Protein AF-A0A382CE48-F1 (afdb_monomer_lite)

InterPro domains:
  IPR025487 Treble clef zinc finger domain [PF14311] (9-64)
  IPR025487 Treble clef zinc finger domain [PF14311] (79-133)
  IPR025487 Treble clef zinc finger domain [PF14311] (290-345)

Structure (mmCIF, N/CA/C/O backbone):
data_AF-A0A382CE48-F1
#
_entry.id   AF-A0A382CE48-F1
#
loop_
_atom_site.group_PDB
_atom_site.id
_atom_site.type_symbol
_atom_site.label_atom_id
_atom_site.label_alt_id
_atom_site.label_comp_id
_atom_site.label_asym_id
_atom_site.label_entity_id
_atom_site.label_seq_id
_atom_site.pdbx_PDB_ins_code
_atom_site.Cartn_x
_atom_site.Cartn_y
_atom_site.Cartn_z
_atom_site.occupancy
_atom_site.B_iso_or_equiv
_atom_site.auth_seq_id
_atom_site.auth_comp_id
_atom_site.auth_asym_id
_atom_site.auth_atom_id
_atom_site.pdbx_PDB_model_num
ATOM 1 N N . MET A 1 1 ? 47.847 3.355 -33.580 1.00 81.69 1 MET A N 1
ATOM 2 C CA . MET A 1 1 ? 47.576 2.080 -32.879 1.00 81.69 1 MET A CA 1
ATOM 3 C C . MET A 1 1 ? 46.254 1.534 -33.415 1.00 81.69 1 MET A C 1
ATOM 5 O O . MET A 1 1 ? 45.327 2.317 -33.620 1.00 81.69 1 MET A O 1
ATOM 9 N N . ASN A 1 2 ? 46.194 0.242 -33.729 1.00 92.88 2 ASN A N 1
ATOM 10 C CA . ASN A 1 2 ? 45.020 -0.381 -34.357 1.00 92.88 2 ASN A CA 1
ATOM 11 C C . ASN A 1 2 ? 44.098 -0.985 -33.295 1.00 92.88 2 ASN A C 1
ATOM 13 O O . ASN A 1 2 ? 44.510 -1.145 -32.149 1.00 92.88 2 ASN A O 1
ATOM 17 N N . LEU A 1 3 ? 42.851 -1.310 -33.644 1.00 93.44 3 LEU A N 1
ATOM 18 C CA . LEU A 1 3 ? 41.910 -1.926 -32.700 1.00 93.44 3 LEU A CA 1
ATOM 19 C C . LEU A 1 3 ? 42.432 -3.265 -32.151 1.00 93.44 3 LEU A C 1
ATOM 21 O O . LEU A 1 3 ? 42.121 -3.622 -31.014 1.00 93.44 3 LEU A O 1
ATOM 25 N N . SER A 1 4 ? 43.271 -3.973 -32.909 1.00 93.75 4 SER A N 1
ATOM 26 C CA . SER A 1 4 ? 43.917 -5.218 -32.483 1.00 93.75 4 SER A CA 1
ATOM 27 C C . SER A 1 4 ? 44.752 -5.108 -31.200 1.00 93.75 4 SER A C 1
ATOM 29 O O . SER A 1 4 ? 44.948 -6.114 -30.521 1.00 93.75 4 SER A O 1
ATOM 31 N N . SER A 1 5 ? 45.152 -3.901 -30.778 1.00 93.75 5 SER A N 1
ATOM 32 C CA . SER A 1 5 ? 45.804 -3.680 -29.479 1.00 93.75 5 SER A CA 1
ATOM 33 C C . SER A 1 5 ? 44.849 -3.738 -28.275 1.00 93.75 5 SER A C 1
ATOM 35 O O . SER A 1 5 ? 45.284 -3.535 -27.143 1.00 93.75 5 SER A O 1
ATOM 37 N N . TYR A 1 6 ? 43.552 -3.995 -28.487 1.00 94.44 6 TYR A N 1
ATOM 38 C CA . TYR A 1 6 ? 42.530 -4.125 -27.445 1.00 94.44 6 TYR A CA 1
ATOM 39 C C . TYR A 1 6 ? 41.945 -5.552 -27.446 1.00 94.44 6 TYR A C 1
ATOM 41 O O . TYR A 1 6 ? 40.839 -5.758 -27.954 1.00 94.44 6 TYR A O 1
ATOM 49 N N . PRO A 1 7 ? 42.623 -6.556 -26.843 1.00 94.19 7 PRO A N 1
ATOM 50 C CA . PRO A 1 7 ? 42.229 -7.967 -26.956 1.00 94.19 7 PRO A CA 1
ATOM 51 C C . PRO A 1 7 ? 40.792 -8.269 -26.516 1.00 94.19 7 PRO A C 1
ATOM 53 O O . PRO A 1 7 ? 40.135 -9.142 -27.075 1.00 94.19 7 PRO A O 1
ATOM 56 N N . HIS A 1 8 ? 40.277 -7.540 -25.523 1.00 92.75 8 HIS A N 1
ATOM 57 C CA . HIS A 1 8 ? 38.900 -7.702 -25.058 1.00 92.75 8 HIS A CA 1
ATOM 58 C C . HIS A 1 8 ? 37.863 -7.218 -26.086 1.00 92.75 8 HIS A C 1
ATOM 60 O O . HIS A 1 8 ? 36.811 -7.833 -26.198 1.00 92.75 8 HIS A O 1
ATOM 66 N N . LEU A 1 9 ? 38.162 -6.172 -26.867 1.00 94.81 9 LEU A N 1
ATOM 67 C CA . LEU A 1 9 ? 37.272 -5.682 -27.927 1.00 94.81 9 LEU A CA 1
ATOM 68 C C . LEU A 1 9 ? 37.360 -6.538 -29.188 1.00 94.81 9 LEU A C 1
ATOM 70 O O . LEU A 1 9 ? 36.343 -6.750 -29.837 1.00 94.81 9 LEU A O 1
ATOM 74 N N . VAL A 1 10 ? 38.541 -7.079 -29.501 1.00 95.94 10 VAL A N 1
ATOM 75 C CA . VAL A 1 10 ? 38.713 -8.053 -30.592 1.00 95.94 10 VAL A CA 1
ATOM 76 C C . VAL A 1 10 ? 37.830 -9.283 -30.365 1.00 95.94 10 VAL A C 1
ATOM 78 O O . VAL A 1 10 ? 37.168 -9.733 -31.293 1.00 95.94 10 VAL A O 1
ATOM 81 N N . LYS A 1 11 ? 37.743 -9.779 -29.122 1.00 96.12 11 LYS A N 1
ATOM 82 C CA . LYS A 1 11 ? 36.838 -10.883 -28.747 1.00 96.12 11 LYS A CA 1
ATOM 83 C C . LYS A 1 11 ? 35.355 -10.561 -28.942 1.00 96.12 11 LYS A C 1
ATOM 85 O O . LYS A 1 11 ? 34.550 -11.477 -29.045 1.00 96.12 11 LYS A O 1
ATOM 90 N N . GLU A 1 12 ? 35.000 -9.281 -28.968 1.00 97.06 12 GLU A N 1
ATOM 91 C CA . GLU A 1 12 ? 33.635 -8.819 -29.207 1.00 97.06 12 GLU A CA 1
ATOM 92 C C . GLU A 1 12 ? 33.394 -8.387 -30.661 1.00 97.06 12 GLU A C 1
ATOM 94 O O . GLU A 1 12 ? 32.314 -7.883 -30.970 1.00 97.06 12 GLU A O 1
ATOM 99 N N . TRP A 1 13 ? 34.365 -8.547 -31.567 1.00 97.31 13 TRP A N 1
ATOM 100 C CA . TRP A 1 13 ? 34.158 -8.287 -32.991 1.00 97.31 13 TRP A CA 1
ATOM 101 C C . TRP A 1 13 ? 33.123 -9.264 -33.548 1.00 97.31 13 TRP A C 1
ATOM 103 O O . TRP A 1 13 ? 33.208 -10.471 -33.317 1.00 97.31 13 TRP A O 1
ATOM 113 N N . HIS A 1 14 ? 32.120 -8.765 -34.274 1.00 98.12 14 HIS A N 1
ATOM 114 C CA . HIS A 1 14 ? 31.091 -9.653 -34.806 1.00 98.12 14 HIS A CA 1
ATOM 115 C C . HIS A 1 14 ? 31.680 -10.574 -35.890 1.00 98.12 14 HIS A C 1
ATOM 117 O O . HIS A 1 14 ? 32.275 -10.062 -36.840 1.00 98.12 14 HIS A O 1
ATOM 123 N N . PRO A 1 15 ? 31.465 -11.903 -35.823 1.00 96.38 15 PRO A N 1
ATOM 124 C CA . PRO A 1 15 ? 32.167 -12.862 -36.683 1.00 96.38 15 PRO A CA 1
ATOM 125 C C . PRO A 1 15 ? 31.813 -12.752 -38.172 1.00 96.38 15 PRO A C 1
ATOM 127 O O . PRO A 1 15 ? 32.612 -13.129 -39.015 1.00 96.38 15 PRO A O 1
ATOM 130 N N . THR A 1 16 ? 30.614 -12.258 -38.502 1.00 95.81 16 THR A N 1
ATOM 131 C CA . THR A 1 16 ? 30.079 -12.297 -39.880 1.00 95.81 16 THR A CA 1
ATOM 132 C C . THR A 1 16 ? 29.500 -10.983 -40.410 1.00 95.81 16 THR A C 1
ATOM 134 O O . THR A 1 16 ? 29.100 -10.923 -41.566 1.00 95.81 16 THR A O 1
ATOM 137 N N . LYS A 1 17 ? 29.402 -9.919 -39.597 1.00 97.50 17 LYS A N 1
ATOM 138 C CA . LYS A 1 17 ? 28.656 -8.696 -39.975 1.00 97.50 17 LYS A CA 1
ATOM 139 C C . LYS A 1 17 ? 29.530 -7.526 -40.423 1.00 97.50 17 LYS A C 1
ATOM 141 O O . LYS A 1 17 ? 28.996 -6.490 -40.804 1.00 97.50 17 LYS A O 1
ATOM 146 N N . ASN A 1 18 ? 30.850 -7.687 -40.377 1.00 97.38 18 ASN A N 1
ATOM 147 C CA . ASN A 1 18 ? 31.802 -6.648 -40.773 1.00 97.38 18 ASN A CA 1
ATOM 148 C C . ASN A 1 18 ? 32.419 -6.900 -42.162 1.00 97.38 18 ASN A C 1
ATOM 150 O O . ASN A 1 18 ? 33.337 -6.183 -42.548 1.00 97.38 18 ASN A O 1
ATOM 154 N N . GLY A 1 19 ? 31.908 -7.883 -42.918 1.00 94.69 19 GLY A N 1
ATOM 155 C CA . GLY A 1 19 ? 32.477 -8.278 -44.210 1.00 94.69 19 GLY A CA 1
ATOM 156 C C . GLY A 1 19 ? 33.937 -8.704 -44.058 1.00 94.69 19 GLY A C 1
ATOM 157 O O . GLY A 1 19 ? 34.269 -9.407 -43.104 1.00 94.69 19 GLY A O 1
ATOM 158 N N . ASP A 1 20 ? 34.794 -8.215 -44.952 1.00 95.50 20 ASP A N 1
ATOM 159 C CA . ASP A 1 20 ? 36.236 -8.499 -44.954 1.00 95.50 20 ASP A CA 1
ATOM 160 C C . ASP A 1 20 ? 37.037 -7.636 -43.960 1.00 95.50 20 ASP A C 1
ATOM 162 O O . ASP A 1 20 ? 38.246 -7.809 -43.821 1.00 95.50 20 ASP A O 1
ATOM 166 N N . LEU A 1 21 ? 36.388 -6.696 -43.260 1.00 96.38 21 LEU A N 1
ATOM 167 C CA . LEU A 1 21 ? 37.063 -5.798 -42.327 1.00 96.38 21 LEU A CA 1
ATOM 168 C C . LEU A 1 21 ? 37.514 -6.554 -41.071 1.00 96.38 21 LEU A C 1
ATOM 170 O O . LEU A 1 21 ? 36.703 -7.164 -40.363 1.00 96.38 21 LEU A O 1
ATOM 174 N N . THR A 1 22 ? 38.797 -6.434 -40.735 1.00 95.06 22 THR A N 1
ATOM 175 C CA . THR A 1 22 ? 39.391 -7.019 -39.531 1.00 95.06 22 THR A CA 1
ATOM 176 C C . THR A 1 22 ? 39.793 -5.940 -38.515 1.00 95.06 22 THR A C 1
ATOM 178 O O . THR A 1 22 ? 40.017 -4.779 -38.867 1.00 95.06 22 THR A O 1
ATOM 181 N N . PRO A 1 23 ? 39.974 -6.295 -37.227 1.00 95.56 23 PRO A N 1
ATOM 182 C CA . PRO A 1 23 ? 40.504 -5.367 -36.224 1.00 95.56 23 PRO A CA 1
ATOM 183 C C . PRO A 1 23 ? 41.909 -4.808 -36.520 1.00 95.56 23 PRO A C 1
ATOM 185 O O . PRO A 1 23 ? 42.329 -3.859 -35.854 1.00 95.56 23 PRO A O 1
ATOM 188 N N . ASN A 1 24 ? 42.652 -5.385 -37.474 1.00 95.81 24 ASN A N 1
ATOM 189 C CA . ASN A 1 24 ? 43.950 -4.861 -37.907 1.00 95.81 24 ASN A CA 1
ATOM 190 C C . ASN A 1 24 ? 43.823 -3.705 -38.905 1.00 95.81 24 ASN A C 1
ATOM 192 O O . ASN A 1 24 ? 44.744 -2.895 -38.982 1.00 95.81 24 ASN A O 1
ATOM 196 N N . ASP A 1 25 ? 42.688 -3.594 -39.598 1.00 95.25 25 ASP A N 1
ATOM 197 C CA . ASP A 1 25 ? 42.473 -2.631 -40.686 1.00 95.25 25 ASP A CA 1
ATOM 198 C C . ASP A 1 25 ? 41.978 -1.265 -40.188 1.00 95.25 25 ASP A C 1
ATOM 200 O O . ASP A 1 25 ? 41.894 -0.300 -40.946 1.00 95.25 25 ASP A O 1
ATOM 204 N N . VAL A 1 26 ? 41.642 -1.162 -38.897 1.00 95.69 26 VAL A N 1
ATOM 205 C CA . VAL A 1 26 ? 41.012 0.020 -38.296 1.00 95.69 26 VAL A CA 1
ATOM 206 C C . VAL A 1 26 ? 41.792 0.546 -37.095 1.00 95.69 26 VAL A C 1
ATOM 208 O O . VAL A 1 26 ? 42.298 -0.203 -36.256 1.00 95.69 26 VAL A O 1
ATOM 211 N N . THR A 1 27 ? 41.855 1.871 -36.974 1.00 95.50 27 THR A N 1
ATOM 212 C CA . THR A 1 27 ? 42.496 2.544 -35.836 1.00 95.50 27 THR A CA 1
ATOM 213 C C . THR A 1 27 ? 41.549 2.634 -34.637 1.00 95.50 27 THR A C 1
ATOM 215 O O . THR A 1 27 ? 40.334 2.721 -34.796 1.00 95.50 27 THR A O 1
ATOM 218 N N . TYR A 1 28 ? 42.078 2.660 -33.408 1.00 91.50 28 TYR A N 1
ATOM 219 C CA . TYR A 1 28 ? 41.231 2.702 -32.199 1.00 91.50 28 TYR A CA 1
ATOM 220 C C . TYR A 1 28 ? 40.385 3.984 -32.071 1.00 91.50 28 TYR A C 1
ATOM 222 O O . TYR A 1 28 ? 39.402 3.989 -31.334 1.00 91.50 28 TYR A O 1
ATOM 230 N N . GLY A 1 29 ? 40.780 5.079 -3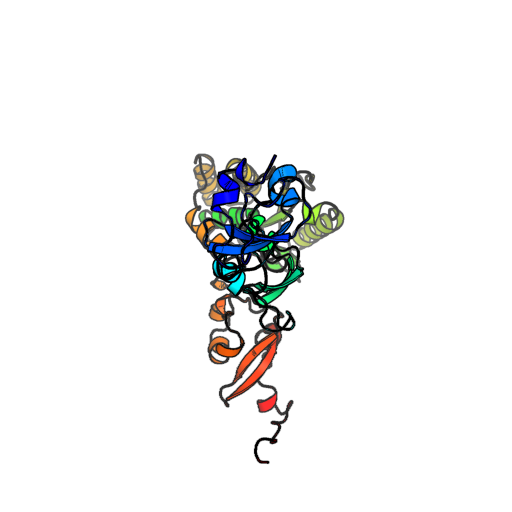2.729 1.00 94.06 29 GLY A N 1
ATOM 231 C CA . GLY A 1 29 ? 40.153 6.399 -32.605 1.00 94.06 29 GLY A CA 1
ATOM 232 C C . GLY A 1 29 ? 39.077 6.702 -33.650 1.00 94.06 29 GLY A C 1
ATOM 233 O O . GLY A 1 29 ? 38.449 7.758 -33.576 1.00 94.06 29 GLY A O 1
ATOM 234 N N . THR A 1 30 ? 38.848 5.805 -34.612 1.00 95.38 30 THR A N 1
ATOM 235 C CA . THR A 1 30 ? 37.899 6.043 -35.708 1.00 95.38 30 THR A CA 1
ATOM 236 C C . THR A 1 30 ? 36.442 6.095 -35.234 1.00 95.38 30 THR A C 1
ATOM 238 O O . THR A 1 30 ? 36.024 5.372 -34.323 1.00 95.38 30 THR A O 1
ATOM 241 N N . SER A 1 31 ? 35.640 6.938 -35.886 1.00 96.38 31 SER A N 1
ATOM 242 C CA . SER A 1 31 ? 34.184 6.998 -35.719 1.00 96.38 31 SER A CA 1
ATOM 243 C C . SER A 1 31 ? 33.437 5.951 -36.554 1.00 96.38 31 SER A C 1
ATOM 245 O O . SER A 1 31 ? 32.211 5.885 -36.466 1.00 96.38 31 SER A O 1
ATOM 247 N N . GLN A 1 32 ? 34.145 5.116 -37.326 1.00 96.81 32 GLN A N 1
ATOM 248 C CA . GLN A 1 32 ? 33.544 4.054 -38.132 1.00 96.81 32 GLN A CA 1
ATOM 249 C C . GLN A 1 32 ? 32.696 3.117 -37.265 1.00 96.81 32 GLN A C 1
ATOM 251 O O . GLN A 1 32 ? 33.162 2.591 -36.249 1.00 96.81 32 GLN A O 1
ATOM 256 N N . VAL A 1 33 ? 31.439 2.939 -37.675 1.00 97.50 33 VAL A N 1
ATOM 257 C CA . VAL A 1 33 ? 30.471 2.043 -37.040 1.00 97.50 33 VAL A CA 1
ATOM 258 C C . VAL A 1 33 ? 30.690 0.632 -37.560 1.00 97.50 33 VAL A C 1
ATOM 260 O O . VAL A 1 33 ? 30.687 0.401 -38.765 1.00 97.50 33 VAL A O 1
ATOM 263 N N . VAL A 1 34 ? 30.872 -0.301 -36.632 1.00 97.81 34 VAL A N 1
ATOM 264 C CA . VAL A 1 34 ? 31.044 -1.730 -36.909 1.00 97.81 34 VAL A CA 1
ATOM 265 C C . VAL A 1 34 ? 30.121 -2.530 -35.999 1.00 97.81 34 VAL A C 1
ATOM 267 O O . VAL A 1 34 ? 29.630 -2.022 -34.983 1.00 97.81 34 VAL A O 1
ATOM 270 N N . TRP A 1 35 ? 29.879 -3.782 -36.365 1.00 98.31 35 TRP A N 1
ATOM 271 C CA . TRP A 1 35 ? 29.095 -4.717 -35.579 1.00 98.31 35 TRP A CA 1
ATOM 272 C C . TRP A 1 35 ? 29.945 -5.403 -34.516 1.00 98.31 35 TRP A C 1
ATOM 274 O O . TRP A 1 35 ? 31.053 -5.882 -34.771 1.00 98.31 35 TRP A O 1
ATOM 284 N N . TRP A 1 36 ? 29.358 -5.516 -33.332 1.00 98.06 36 TRP A N 1
ATOM 285 C CA . TRP A 1 36 ? 29.905 -6.169 -32.155 1.00 98.06 36 TRP A CA 1
ATOM 286 C C . TRP A 1 36 ? 28.978 -7.300 -31.709 1.00 98.06 36 TRP A C 1
ATOM 288 O O . TRP A 1 36 ? 27.759 -7.231 -31.897 1.00 98.06 36 TRP A O 1
ATOM 298 N N . LEU A 1 37 ? 29.556 -8.321 -31.086 1.00 97.69 37 LEU A N 1
ATOM 299 C CA . LEU A 1 37 ? 28.860 -9.414 -30.423 1.00 97.69 37 LEU A CA 1
ATOM 300 C C . LEU A 1 37 ? 29.364 -9.491 -28.982 1.00 97.69 37 LEU A C 1
ATOM 302 O O . LEU A 1 37 ? 30.517 -9.841 -28.743 1.00 97.69 37 LEU A O 1
ATOM 306 N N . CYS A 1 38 ? 28.525 -9.128 -28.010 1.00 95.88 38 CYS A N 1
ATOM 307 C CA . CYS A 1 38 ? 28.950 -9.215 -26.612 1.00 95.88 38 CYS A CA 1
ATOM 308 C C . CYS A 1 38 ? 28.991 -10.682 -26.136 1.00 95.88 38 CYS A C 1
ATOM 310 O O . CYS A 1 38 ? 28.334 -11.539 -26.731 1.00 95.88 38 CYS A O 1
ATOM 312 N N . PRO A 1 39 ? 29.645 -10.979 -24.996 1.00 95.19 39 PRO A N 1
ATOM 313 C CA . PRO A 1 39 ? 29.689 -12.334 -24.435 1.00 95.19 39 PRO A CA 1
ATOM 314 C C . PRO A 1 39 ? 28.322 -12.949 -24.087 1.00 95.19 39 PRO A C 1
ATOM 316 O O . PRO A 1 39 ? 28.222 -14.161 -23.942 1.00 95.19 39 PRO A O 1
ATOM 319 N N . LYS A 1 40 ? 27.264 -12.133 -23.951 1.00 94.00 40 LYS A N 1
ATOM 320 C CA . LYS A 1 40 ? 25.878 -12.601 -23.755 1.00 94.00 40 LYS A CA 1
ATOM 321 C C . LYS A 1 40 ? 25.134 -12.889 -25.067 1.00 94.00 40 LYS A C 1
ATOM 323 O O . LYS A 1 40 ? 23.949 -13.192 -25.038 1.00 94.00 40 LYS A O 1
ATOM 328 N N . GLY A 1 41 ? 25.803 -12.768 -26.214 1.00 95.62 41 GLY A N 1
ATOM 329 C CA . GLY A 1 41 ? 25.227 -13.058 -27.527 1.00 95.62 41 GLY A CA 1
ATOM 330 C C . GLY A 1 41 ? 24.446 -11.904 -28.164 1.00 95.62 41 GLY A C 1
ATOM 331 O O . GLY A 1 41 ? 23.806 -12.099 -29.195 1.00 95.62 41 GLY A O 1
ATOM 332 N N . HIS A 1 42 ? 24.488 -10.687 -27.610 1.00 96.62 42 HIS A N 1
ATOM 333 C CA . HIS A 1 42 ? 23.810 -9.544 -28.227 1.00 96.62 42 HIS A CA 1
ATOM 334 C C . HIS A 1 42 ? 24.614 -8.972 -29.394 1.00 96.62 42 HIS A C 1
ATOM 336 O O . HIS A 1 42 ? 25.751 -8.534 -29.212 1.00 96.62 42 HIS A O 1
ATOM 342 N N . SER A 1 43 ? 23.979 -8.894 -30.563 1.00 97.06 43 SER A N 1
ATOM 343 C CA . SER A 1 43 ? 24.521 -8.250 -31.764 1.00 97.06 43 SER A CA 1
ATOM 344 C C . SER A 1 43 ? 24.130 -6.766 -31.800 1.00 97.06 43 SER A C 1
ATOM 346 O O . SER A 1 43 ? 22.942 -6.435 -31.735 1.00 97.06 43 SER A O 1
ATOM 348 N N . PHE A 1 44 ? 25.107 -5.859 -31.879 1.00 97.31 44 PHE A N 1
ATOM 349 C CA . PHE A 1 44 ? 24.865 -4.410 -31.928 1.00 97.31 44 PHE A CA 1
ATOM 350 C C . PHE A 1 44 ? 25.931 -3.663 -32.718 1.00 97.31 44 PHE A C 1
ATOM 352 O O . PHE A 1 44 ? 27.100 -4.028 -32.700 1.00 97.31 44 PHE A O 1
ATOM 359 N N . ASP A 1 45 ? 25.533 -2.567 -33.346 1.00 96.69 45 ASP A N 1
ATOM 360 C CA . ASP A 1 45 ? 26.416 -1.636 -34.030 1.00 96.69 45 ASP A CA 1
ATOM 361 C C . ASP A 1 45 ? 26.763 -0.434 -33.131 1.00 96.69 45 ASP A C 1
ATOM 363 O O . ASP A 1 45 ? 25.933 0.078 -32.374 1.00 96.69 45 ASP A O 1
ATOM 367 N N . THR A 1 46 ? 28.025 -0.003 -33.165 1.00 96.56 46 THR A N 1
ATOM 368 C CA . THR A 1 46 ? 28.472 1.286 -32.610 1.00 96.56 46 THR A CA 1
ATOM 369 C C . THR A 1 46 ? 29.853 1.638 -33.158 1.00 96.56 46 THR A C 1
ATOM 371 O O . THR A 1 46 ? 30.587 0.763 -33.624 1.00 96.56 46 THR A O 1
ATOM 374 N N . SER A 1 47 ? 30.231 2.915 -33.078 1.00 97.12 47 SER A N 1
ATOM 375 C CA . SER A 1 47 ? 31.555 3.374 -33.493 1.00 97.12 47 SER A CA 1
ATOM 376 C C . SER A 1 47 ? 32.681 2.805 -32.626 1.00 97.12 47 SER A C 1
ATOM 378 O O . SER A 1 47 ? 32.519 2.624 -31.413 1.00 97.12 47 SER A O 1
ATOM 380 N N . ILE A 1 48 ? 33.839 2.552 -33.240 1.00 96.94 48 ILE A N 1
ATOM 381 C CA . ILE A 1 48 ? 35.021 1.994 -32.562 1.00 96.94 48 ILE A CA 1
ATOM 382 C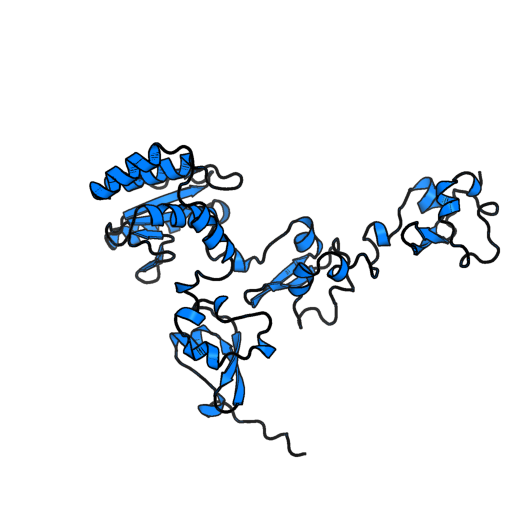 C . ILE A 1 48 ? 35.499 2.906 -31.427 1.00 96.94 48 ILE A C 1
ATOM 384 O O . ILE A 1 48 ? 35.667 2.436 -30.301 1.00 96.94 48 ILE A O 1
ATOM 388 N N . ASN A 1 49 ? 35.604 4.216 -31.666 1.00 96.00 49 ASN A N 1
ATOM 389 C CA . ASN A 1 49 ? 36.002 5.188 -30.642 1.00 96.00 49 ASN A CA 1
ATOM 390 C C . ASN A 1 49 ? 35.086 5.213 -29.400 1.00 96.00 49 ASN A C 1
ATOM 392 O O . ASN A 1 49 ? 35.539 5.509 -28.291 1.00 96.00 49 ASN A O 1
ATOM 396 N N . LYS A 1 50 ? 33.800 4.855 -29.541 1.00 95.69 50 LYS A N 1
ATOM 397 C CA . LYS A 1 50 ? 32.877 4.722 -28.405 1.00 95.69 50 LYS A CA 1
ATOM 398 C C . LYS A 1 50 ? 33.212 3.505 -27.547 1.00 95.69 50 LYS A C 1
ATOM 400 O O . LYS A 1 50 ? 32.945 3.526 -26.345 1.00 95.69 50 LYS A O 1
ATOM 405 N N . ARG A 1 51 ? 33.764 2.440 -28.130 1.00 94.69 51 ARG A N 1
ATOM 406 C CA . ARG A 1 51 ? 34.167 1.224 -27.408 1.00 94.69 51 ARG A CA 1
ATOM 407 C C . ARG A 1 51 ? 35.547 1.367 -26.769 1.00 94.69 51 ARG A C 1
ATOM 409 O O . ARG A 1 51 ? 35.730 0.912 -25.648 1.00 94.69 51 ARG A O 1
ATOM 416 N N . THR A 1 52 ? 36.486 2.028 -27.441 1.00 94.38 52 THR A N 1
ATOM 417 C CA . THR A 1 52 ? 37.878 2.196 -26.986 1.00 94.38 52 THR A CA 1
ATOM 418 C C . THR A 1 52 ? 38.032 3.383 -26.029 1.00 94.38 52 THR A C 1
ATOM 420 O O . THR A 1 52 ? 38.385 3.196 -24.865 1.00 94.38 52 THR A O 1
ATOM 423 N N . SER A 1 53 ? 37.720 4.600 -26.485 1.00 91.94 53 SER A N 1
ATOM 424 C CA . SER A 1 53 ? 37.946 5.844 -25.735 1.00 91.94 53 SER A CA 1
ATOM 425 C C . SER A 1 53 ? 36.843 6.112 -24.714 1.00 91.94 53 SER A C 1
ATOM 427 O O . SER A 1 53 ? 37.129 6.412 -23.559 1.00 91.94 53 SER A O 1
ATOM 429 N N . MET A 1 54 ? 35.574 5.964 -25.112 1.00 89.88 54 MET A N 1
ATOM 430 C CA . MET A 1 54 ? 34.430 6.196 -24.212 1.00 89.88 54 MET A CA 1
ATOM 431 C C . MET A 1 54 ? 34.028 4.957 -23.399 1.00 89.88 54 MET A C 1
ATOM 433 O O . MET A 1 54 ? 33.146 5.053 -22.546 1.00 89.88 54 MET A O 1
ATOM 437 N N . LYS A 1 55 ? 34.642 3.796 -23.675 1.00 92.19 55 LYS A N 1
ATOM 438 C CA . LYS A 1 55 ? 34.437 2.526 -22.954 1.00 92.19 55 LYS A CA 1
ATOM 439 C C . LYS A 1 55 ? 32.959 2.154 -22.780 1.00 92.19 55 LYS A C 1
ATOM 441 O O . LYS A 1 55 ? 32.524 1.699 -21.723 1.00 92.19 55 LYS A O 1
ATOM 446 N N . THR A 1 56 ? 32.157 2.386 -23.820 1.00 92.19 56 THR A N 1
ATOM 447 C CA . THR A 1 56 ? 30.733 2.038 -23.802 1.00 92.19 56 THR A CA 1
ATOM 448 C C . THR A 1 56 ? 30.542 0.523 -23.827 1.00 92.19 56 THR A C 1
ATOM 450 O O . THR A 1 56 ? 31.213 -0.203 -24.561 1.00 92.19 56 THR A O 1
ATOM 453 N N . ASN A 1 57 ? 29.595 0.055 -23.016 1.00 92.62 57 ASN A N 1
ATOM 454 C CA . ASN A 1 57 ? 29.204 -1.349 -22.941 1.00 92.62 57 ASN A CA 1
ATOM 455 C C . ASN A 1 57 ? 28.078 -1.666 -23.931 1.00 92.62 57 ASN A C 1
ATOM 457 O O . ASN A 1 57 ? 27.429 -0.766 -24.469 1.00 92.62 57 ASN A O 1
ATOM 461 N N . CYS A 1 58 ? 27.796 -2.959 -24.106 1.00 95.31 58 CYS A N 1
ATOM 462 C CA . CYS A 1 58 ? 26.652 -3.432 -24.879 1.00 95.31 58 CYS A CA 1
ATOM 463 C C . CYS A 1 58 ? 25.349 -2.696 -24.470 1.00 95.31 58 CYS A C 1
ATOM 465 O O . CYS A 1 58 ? 25.009 -2.646 -23.277 1.00 95.31 58 CYS A O 1
ATOM 467 N N . PRO A 1 59 ? 24.599 -2.116 -25.429 1.00 94.56 59 PRO A N 1
ATOM 468 C CA . PRO A 1 59 ? 23.398 -1.336 -25.137 1.00 94.56 59 PRO A CA 1
ATOM 469 C C . PRO A 1 59 ? 22.257 -2.193 -24.571 1.00 94.56 59 PRO A C 1
ATOM 471 O O . PRO A 1 59 ? 21.450 -1.679 -23.799 1.00 94.56 59 PRO A O 1
ATOM 474 N N . TYR A 1 60 ? 22.214 -3.490 -24.890 1.00 95.62 60 TYR A N 1
ATOM 475 C CA . TYR A 1 60 ? 21.259 -4.434 -24.306 1.00 95.62 60 TYR A CA 1
ATOM 476 C C . TYR A 1 60 ? 21.641 -4.767 -22.857 1.00 95.62 60 TYR A C 1
ATOM 478 O O . TYR A 1 60 ? 20.861 -4.510 -21.943 1.00 95.62 60 TYR A O 1
ATOM 486 N N . CYS A 1 61 ? 22.882 -5.194 -22.591 1.00 92.44 61 CYS A N 1
ATOM 487 C CA . CYS A 1 61 ? 23.348 -5.463 -21.221 1.00 92.44 61 CYS A CA 1
ATOM 488 C C . CYS A 1 61 ? 23.199 -4.259 -20.278 1.00 92.44 61 CYS A C 1
ATOM 490 O O . CYS A 1 61 ? 22.900 -4.419 -19.096 1.00 92.44 61 CYS A O 1
ATOM 492 N N . SER A 1 62 ? 23.411 -3.044 -20.789 1.00 91.19 62 SER A N 1
ATOM 493 C CA . SER A 1 62 ? 23.269 -1.812 -20.003 1.00 91.19 62 SER A CA 1
ATOM 494 C C . SER A 1 62 ? 21.818 -1.335 -19.844 1.00 91.19 62 SER A C 1
ATOM 496 O O . SER A 1 62 ? 21.574 -0.412 -19.067 1.00 91.19 62 SER A O 1
ATOM 498 N N . GLY A 1 63 ? 20.854 -1.967 -20.523 1.00 90.62 63 GLY A N 1
ATOM 499 C CA . GLY A 1 63 ? 19.429 -1.629 -20.460 1.00 90.62 63 GLY A CA 1
ATOM 500 C C . GLY A 1 63 ? 19.031 -0.390 -21.269 1.00 90.62 63 GLY A C 1
ATOM 501 O O . GLY A 1 63 ? 17.949 0.148 -21.043 1.00 90.62 63 GLY A O 1
ATOM 502 N N . ARG A 1 64 ? 19.891 0.068 -22.192 1.00 90.88 64 ARG A N 1
ATOM 503 C CA . ARG A 1 64 ? 19.628 1.205 -23.096 1.00 90.88 64 ARG A CA 1
ATOM 504 C C . ARG A 1 64 ? 18.822 0.804 -24.333 1.00 90.88 64 ARG A C 1
ATOM 506 O O . ARG A 1 64 ? 18.070 1.621 -24.848 1.00 90.88 64 ARG A O 1
ATOM 513 N N . LYS A 1 65 ? 18.991 -0.431 -24.816 1.00 93.81 65 LYS A N 1
ATOM 514 C CA . LYS A 1 65 ? 18.164 -1.052 -25.865 1.00 93.81 65 LYS A CA 1
ATOM 515 C C . LYS A 1 65 ? 17.405 -2.241 -25.278 1.00 93.81 65 LYS A C 1
ATOM 517 O O . LYS A 1 65 ? 17.943 -2.954 -24.429 1.00 93.81 65 LYS A O 1
ATOM 522 N N . VAL A 1 66 ? 16.170 -2.443 -25.730 1.00 96.19 66 VAL A N 1
ATOM 523 C CA . VAL A 1 66 ? 15.341 -3.594 -25.352 1.00 96.19 66 VAL A CA 1
ATOM 524 C C . VAL A 1 66 ? 15.698 -4.818 -26.194 1.00 96.19 66 VAL A C 1
ATOM 526 O O . VAL A 1 66 ? 15.982 -4.701 -27.381 1.00 96.19 66 VAL A O 1
ATOM 529 N N . GLY A 1 67 ? 15.720 -5.979 -25.558 1.00 94.25 67 GLY A N 1
ATOM 530 C CA . GLY A 1 67 ? 16.020 -7.291 -26.108 1.00 94.25 67 GLY A CA 1
ATOM 531 C C . GLY A 1 67 ? 15.218 -8.368 -25.375 1.00 94.25 67 GLY A C 1
ATOM 532 O O . GLY A 1 67 ? 14.513 -8.097 -24.400 1.00 94.25 67 GLY A O 1
ATOM 533 N N . GLN A 1 68 ? 15.304 -9.608 -25.855 1.00 92.94 68 GLN A N 1
ATOM 534 C CA . GLN A 1 68 ? 14.471 -10.713 -25.359 1.00 92.94 68 GLN A CA 1
ATOM 535 C C . GLN A 1 68 ? 14.775 -11.102 -23.903 1.00 92.94 68 GLN A C 1
ATOM 537 O O . GLN A 1 68 ? 13.884 -11.557 -23.194 1.00 92.94 68 GLN A O 1
ATOM 542 N N . ASP A 1 69 ? 16.003 -10.873 -23.441 1.00 93.94 69 ASP A N 1
ATOM 543 C CA . ASP A 1 69 ? 16.508 -11.264 -22.122 1.00 93.94 69 ASP A CA 1
ATOM 544 C C . ASP A 1 69 ? 16.566 -10.109 -21.106 1.00 93.94 69 ASP A C 1
ATOM 546 O O . ASP A 1 69 ? 16.918 -10.326 -19.949 1.00 93.94 69 ASP A O 1
ATOM 550 N N . ASN A 1 70 ? 16.254 -8.874 -21.517 1.00 94.50 70 ASN A N 1
ATOM 551 C CA . ASN A 1 70 ? 16.384 -7.687 -20.661 1.00 94.50 70 ASN A CA 1
ATOM 552 C C . ASN A 1 70 ? 15.125 -6.798 -20.599 1.00 94.50 70 ASN A C 1
ATOM 554 O O . ASN A 1 70 ? 15.150 -5.727 -19.975 1.00 94.50 70 ASN A O 1
ATOM 558 N N . ASN A 1 71 ? 14.047 -7.205 -21.274 1.00 97.12 71 ASN A N 1
ATOM 559 C CA . ASN A 1 71 ? 12.770 -6.505 -21.218 1.00 97.12 71 ASN A CA 1
ATOM 560 C C . ASN A 1 71 ? 12.083 -6.704 -19.857 1.00 97.12 71 ASN A C 1
ATOM 562 O O . ASN A 1 71 ? 12.466 -7.568 -19.062 1.00 97.12 71 ASN A O 1
ATOM 566 N N . LEU A 1 72 ? 11.076 -5.876 -19.570 1.00 97.25 72 LEU A N 1
ATOM 567 C CA . LEU A 1 72 ? 10.369 -5.892 -18.292 1.00 97.25 72 LEU A CA 1
ATOM 568 C C . LEU A 1 72 ? 9.725 -7.255 -18.010 1.00 97.25 72 LEU A C 1
ATOM 570 O O . LEU A 1 72 ? 9.822 -7.721 -16.879 1.00 97.25 72 LEU A O 1
ATOM 574 N N . LEU A 1 73 ? 9.124 -7.906 -19.012 1.00 97.25 73 LEU A N 1
ATOM 575 C CA . LEU A 1 73 ? 8.503 -9.222 -18.826 1.00 97.25 73 LEU A CA 1
ATOM 576 C C . LEU A 1 73 ? 9.524 -10.294 -18.434 1.00 97.25 73 LEU A C 1
ATOM 578 O O . LEU A 1 73 ? 9.266 -11.073 -17.523 1.00 97.25 73 LEU A O 1
ATOM 582 N N . ALA A 1 74 ? 10.672 -10.321 -19.114 1.00 95.44 74 ALA A N 1
ATOM 583 C CA . ALA A 1 74 ? 11.713 -11.317 -18.880 1.00 95.44 74 ALA A CA 1
ATOM 584 C C . ALA A 1 74 ? 12.350 -11.180 -17.488 1.00 95.44 74 ALA A C 1
ATOM 586 O O . ALA A 1 74 ? 12.640 -12.183 -16.842 1.00 95.44 74 ALA A O 1
ATOM 587 N N . LEU A 1 75 ? 12.564 -9.945 -17.021 1.00 95.00 75 LEU A N 1
ATOM 588 C CA . LEU A 1 75 ? 13.268 -9.688 -15.760 1.00 95.00 75 LEU A CA 1
ATOM 589 C C . LEU A 1 75 ? 12.345 -9.526 -14.544 1.00 95.00 75 LEU A C 1
ATOM 591 O O . LEU A 1 75 ? 12.775 -9.785 -13.424 1.00 95.00 75 LEU A O 1
ATOM 595 N N . PHE A 1 76 ? 11.109 -9.062 -14.740 1.00 95.44 76 PHE A N 1
ATOM 596 C CA . PHE A 1 76 ? 10.161 -8.755 -13.665 1.00 95.44 76 PHE A CA 1
ATOM 597 C C . PHE A 1 76 ? 8.740 -9.219 -14.034 1.00 95.44 76 PHE A C 1
ATOM 599 O O . PHE A 1 76 ? 7.844 -8.383 -14.191 1.00 95.44 76 PHE A O 1
ATOM 606 N N . PRO A 1 77 ? 8.503 -10.539 -14.161 1.00 94.38 77 PRO A N 1
ATOM 607 C CA . PRO A 1 77 ? 7.219 -11.073 -14.610 1.00 94.38 77 PRO A CA 1
ATOM 608 C C . PRO A 1 77 ? 6.050 -10.646 -13.714 1.00 94.38 77 PRO A C 1
ATOM 610 O O . PRO A 1 77 ? 4.978 -10.343 -14.229 1.00 94.38 77 PRO A O 1
ATOM 613 N N . ASP A 1 78 ? 6.247 -10.543 -12.397 1.00 87.75 78 ASP A N 1
ATOM 614 C CA . ASP A 1 78 ? 5.178 -10.123 -11.483 1.00 87.75 78 ASP A CA 1
ATOM 615 C C . ASP A 1 78 ? 4.815 -8.643 -11.627 1.00 87.75 78 ASP A C 1
ATOM 617 O O . ASP A 1 78 ? 3.639 -8.299 -11.619 1.00 87.75 78 ASP A O 1
ATOM 621 N N . ILE A 1 79 ? 5.799 -7.771 -11.869 1.00 92.69 79 ILE A N 1
ATOM 622 C CA . ILE A 1 79 ? 5.536 -6.354 -12.166 1.00 92.69 79 ILE A CA 1
ATOM 623 C C . ILE A 1 79 ? 4.877 -6.221 -13.542 1.00 92.69 79 ILE A C 1
ATOM 625 O O . ILE A 1 79 ? 3.982 -5.402 -13.723 1.00 92.69 79 ILE A O 1
ATOM 629 N N . ALA A 1 80 ? 5.292 -7.031 -14.520 1.00 95.12 80 ALA A N 1
ATOM 630 C CA . ALA A 1 80 ? 4.699 -7.032 -15.852 1.00 95.12 80 ALA A CA 1
ATOM 631 C C . ALA A 1 80 ? 3.216 -7.451 -15.849 1.00 95.12 80 ALA A C 1
ATOM 633 O O . ALA A 1 80 ? 2.469 -6.971 -16.699 1.00 95.12 80 ALA A O 1
ATOM 634 N N . LYS A 1 81 ? 2.769 -8.281 -14.891 1.00 92.44 81 LYS A N 1
ATOM 635 C CA . LYS A 1 81 ? 1.339 -8.606 -14.699 1.00 92.44 81 LYS A CA 1
ATOM 636 C C . LYS A 1 81 ? 0.499 -7.387 -14.316 1.00 92.44 81 LYS A C 1
ATOM 638 O O . LYS A 1 81 ? -0.689 -7.366 -14.602 1.00 92.44 81 LYS A O 1
ATOM 643 N N . GLU A 1 82 ? 1.108 -6.371 -13.708 1.00 93.31 82 GLU A N 1
ATOM 644 C CA . GLU A 1 82 ? 0.436 -5.112 -13.370 1.00 93.31 82 GLU A CA 1
ATOM 645 C C . GLU A 1 82 ? 0.406 -4.118 -14.544 1.00 93.31 82 GLU A C 1
ATOM 647 O O . GLU A 1 82 ? 0.043 -2.955 -14.369 1.00 93.31 82 GLU A O 1
ATOM 652 N N . TRP A 1 83 ? 0.824 -4.513 -15.749 1.00 95.38 83 TRP A N 1
ATOM 653 C CA . TRP A 1 83 ? 0.714 -3.654 -16.924 1.00 95.38 83 TRP A CA 1
ATOM 654 C C . TRP A 1 83 ? -0.754 -3.419 -17.269 1.00 95.38 83 TRP A C 1
ATOM 656 O O . TRP A 1 83 ? -1.527 -4.367 -17.392 1.00 95.38 83 TRP A O 1
ATOM 666 N N . HIS A 1 84 ? -1.157 -2.162 -17.464 1.00 94.88 84 HIS A N 1
ATOM 667 C CA . HIS A 1 84 ? -2.553 -1.892 -17.784 1.00 94.88 84 HIS A CA 1
ATOM 668 C C . HIS A 1 84 ? -2.919 -2.495 -19.159 1.00 94.88 84 HIS A C 1
ATOM 670 O O . HIS A 1 84 ? -2.232 -2.192 -20.142 1.00 94.88 84 HIS A O 1
ATOM 676 N N . PRO A 1 85 ? -4.020 -3.271 -19.273 1.00 89.31 85 PRO A N 1
ATOM 677 C CA . PRO A 1 85 ? -4.335 -4.039 -20.483 1.00 89.31 85 PRO A CA 1
ATOM 678 C C . PRO A 1 85 ? -4.650 -3.167 -21.708 1.00 89.31 85 PRO A C 1
ATOM 680 O O . PRO A 1 85 ? -4.258 -3.504 -22.819 1.00 89.31 85 PRO A O 1
ATOM 683 N N . THR A 1 86 ? -5.327 -2.027 -21.522 1.00 86.88 86 THR A N 1
ATOM 684 C CA . THR A 1 86 ? -5.832 -1.206 -22.642 1.00 86.88 86 THR A CA 1
ATOM 685 C C . THR A 1 86 ? -5.238 0.206 -22.756 1.00 86.88 86 THR A C 1
ATOM 687 O O . THR A 1 86 ? -5.230 0.779 -23.844 1.00 86.88 86 THR A O 1
ATOM 690 N N . LYS A 1 87 ? -4.697 0.796 -21.680 1.00 91.00 87 LYS A N 1
ATOM 691 C CA . LYS A 1 87 ? -4.284 2.217 -21.662 1.00 91.00 87 LYS A CA 1
ATOM 692 C C . LYS A 1 87 ? -2.901 2.506 -22.251 1.00 91.00 87 LYS A C 1
ATOM 694 O O . LYS A 1 87 ? -2.575 3.664 -22.497 1.00 91.00 87 LYS A O 1
ATOM 699 N N . ASN A 1 88 ? -2.098 1.479 -22.533 1.00 96.06 88 ASN A N 1
ATOM 700 C CA . ASN A 1 88 ? -0.728 1.645 -23.035 1.00 96.06 88 ASN A CA 1
ATOM 701 C C . ASN A 1 88 ? -0.608 1.695 -24.568 1.00 96.06 88 ASN A C 1
ATOM 703 O O . ASN A 1 88 ? 0.500 1.611 -25.090 1.00 96.06 88 ASN A O 1
ATOM 707 N N . LYS A 1 89 ? -1.726 1.869 -25.292 1.00 93.19 89 LYS A N 1
ATOM 708 C CA . LYS A 1 89 ? -1.757 2.140 -26.746 1.00 93.19 89 LYS A CA 1
ATOM 709 C C . LYS A 1 89 ? -0.894 1.168 -27.575 1.00 93.19 89 LYS A C 1
ATOM 711 O O . LYS A 1 89 ? -0.173 1.586 -28.474 1.00 93.19 89 LYS A O 1
ATOM 716 N N . GLY A 1 90 ? -0.940 -0.121 -27.238 1.00 91.62 90 GLY A N 1
ATOM 717 C CA . GLY A 1 90 ? -0.191 -1.181 -27.925 1.00 91.62 90 GLY A CA 1
ATOM 718 C C . GLY A 1 90 ? 1.238 -1.421 -27.422 1.00 91.62 90 GLY A C 1
ATOM 719 O O . GLY A 1 90 ? 1.843 -2.408 -27.823 1.00 91.62 90 GLY A O 1
ATOM 720 N N . LEU A 1 91 ? 1.774 -0.589 -26.520 1.00 96.94 91 LEU A N 1
ATOM 721 C CA . LEU A 1 91 ? 3.054 -0.864 -25.864 1.00 96.94 91 LEU A CA 1
ATOM 722 C C . LEU A 1 91 ? 2.901 -2.027 -24.876 1.00 96.94 91 LEU A C 1
ATOM 724 O O . LEU A 1 91 ? 1.994 -2.016 -24.037 1.00 96.94 91 LEU A O 1
ATOM 728 N N . THR A 1 92 ? 3.817 -2.991 -24.932 1.00 97.00 92 THR A N 1
ATOM 729 C CA . THR A 1 92 ? 3.819 -4.174 -24.066 1.00 97.00 92 THR A CA 1
ATOM 730 C C . THR A 1 92 ? 5.026 -4.190 -23.119 1.00 97.00 92 THR A C 1
ATOM 732 O O . THR A 1 92 ? 6.043 -3.535 -23.378 1.00 97.00 92 THR A O 1
ATOM 735 N N . PRO A 1 93 ? 4.992 -5.005 -22.048 1.00 97.44 93 PRO A N 1
ATOM 736 C CA . PRO A 1 93 ? 6.160 -5.237 -21.197 1.00 97.44 93 PRO A CA 1
ATOM 737 C C . PRO A 1 93 ? 7.396 -5.796 -21.929 1.00 97.44 93 PRO A C 1
ATOM 739 O O . PRO A 1 93 ? 8.503 -5.716 -21.399 1.00 97.44 93 PRO A O 1
ATOM 742 N N . LYS A 1 94 ? 7.244 -6.354 -23.140 1.00 97.62 94 LYS A N 1
ATOM 743 C CA . LYS A 1 94 ? 8.371 -6.834 -23.957 1.00 97.62 94 LYS A CA 1
ATOM 744 C C . LYS A 1 94 ? 9.102 -5.702 -24.688 1.00 97.62 94 LYS A C 1
ATOM 746 O O . LYS A 1 94 ? 10.244 -5.891 -25.092 1.00 97.62 94 LYS A O 1
ATOM 751 N N . ASP A 1 95 ? 8.484 -4.526 -24.802 1.00 97.19 95 ASP A N 1
ATOM 752 C CA . ASP A 1 95 ? 8.986 -3.396 -25.599 1.00 97.19 95 ASP A CA 1
ATOM 753 C C . ASP A 1 95 ? 9.798 -2.382 -24.779 1.00 97.19 95 ASP A C 1
ATOM 755 O O . ASP A 1 95 ? 10.328 -1.404 -25.312 1.00 97.19 95 ASP A O 1
ATOM 759 N N . VAL A 1 96 ? 9.905 -2.590 -23.465 1.00 97.38 96 VAL A N 1
ATOM 760 C CA . VAL A 1 96 ? 10.608 -1.688 -22.547 1.00 97.38 96 VAL A CA 1
ATOM 761 C C . VAL A 1 96 ? 11.611 -2.444 -21.690 1.00 97.38 96 VAL A C 1
ATOM 763 O O . VAL A 1 96 ? 11.370 -3.573 -21.269 1.00 97.38 96 VAL A O 1
ATOM 766 N N . THR A 1 97 ? 12.745 -1.810 -21.391 1.00 96.69 97 THR A N 1
ATOM 767 C CA . THR A 1 97 ? 13.686 -2.336 -20.395 1.00 96.69 97 THR A CA 1
ATOM 768 C C . THR A 1 97 ? 13.189 -2.026 -18.987 1.00 96.69 97 THR A C 1
ATOM 770 O O . THR A 1 97 ? 12.484 -1.039 -18.760 1.00 96.69 97 THR A O 1
ATOM 773 N N . SER A 1 98 ? 13.621 -2.818 -18.007 1.00 92.38 98 SER A N 1
ATOM 774 C CA . SER A 1 98 ? 13.301 -2.581 -16.592 1.00 92.38 98 SER A CA 1
ATOM 775 C C . SER A 1 98 ? 13.779 -1.225 -16.055 1.00 92.38 98 SER A C 1
ATOM 777 O O . SER A 1 98 ? 13.275 -0.768 -15.036 1.00 92.38 98 SER A O 1
ATOM 779 N N . LYS A 1 99 ? 14.724 -0.565 -16.734 1.00 93.00 99 LYS A N 1
ATOM 780 C CA . LYS A 1 99 ? 15.276 0.752 -16.372 1.00 93.00 99 LYS A CA 1
ATOM 781 C C . LYS A 1 99 ? 14.661 1.911 -17.160 1.00 93.00 99 LYS A C 1
ATOM 783 O O . LYS A 1 99 ? 15.167 3.025 -17.075 1.00 93.00 99 LYS A O 1
ATOM 788 N N . SER A 1 100 ? 13.618 1.660 -17.948 1.00 94.75 100 SER A N 1
ATOM 789 C CA . SER A 1 100 ? 13.044 2.673 -18.829 1.00 94.75 100 SER A CA 1
ATOM 790 C C . SER A 1 100 ? 12.463 3.861 -18.054 1.00 94.75 100 SER A C 1
ATOM 792 O O . SER A 1 100 ? 11.783 3.695 -17.040 1.00 94.75 100 SER A O 1
ATOM 794 N N . ASP A 1 101 ? 12.689 5.059 -18.595 1.00 95.00 101 ASP A N 1
ATOM 795 C CA . ASP A 1 101 ? 12.069 6.314 -18.158 1.00 95.00 101 ASP A CA 1
ATOM 796 C C . ASP A 1 101 ? 10.659 6.527 -18.734 1.00 95.00 101 ASP A C 1
ATOM 798 O O . ASP A 1 101 ? 10.017 7.540 -18.459 1.00 95.00 101 ASP A O 1
ATOM 802 N N . LYS A 1 102 ? 10.144 5.578 -19.527 1.00 95.94 102 LYS A N 1
ATOM 803 C CA . LYS A 1 102 ? 8.782 5.663 -20.062 1.00 95.94 102 LYS A CA 1
ATOM 804 C C . LYS A 1 102 ? 7.766 5.644 -18.919 1.00 95.94 102 LYS A C 1
ATOM 806 O O . LYS A 1 102 ? 7.743 4.713 -18.110 1.00 95.94 102 LYS A O 1
ATOM 811 N N . LYS A 1 103 ? 6.914 6.670 -18.886 1.00 97.38 103 LYS A N 1
ATOM 812 C CA . LYS A 1 103 ? 5.702 6.708 -18.066 1.00 97.38 103 LYS A CA 1
ATOM 813 C C . LYS A 1 103 ? 4.625 5.881 -18.763 1.00 97.38 103 LYS A C 1
ATOM 815 O O . LYS A 1 103 ? 4.355 6.102 -19.941 1.00 97.38 103 LYS A O 1
ATOM 820 N N . VAL A 1 104 ? 4.066 4.913 -18.049 1.00 97.69 104 VAL A N 1
ATOM 821 C CA . VAL A 1 104 ? 3.061 3.976 -18.565 1.00 97.69 104 VAL A CA 1
ATOM 822 C C . VAL A 1 104 ? 1.956 3.788 -17.535 1.00 97.69 104 VAL A C 1
ATOM 824 O O . VAL A 1 104 ? 2.138 4.097 -16.353 1.00 97.69 104 VAL A O 1
ATOM 827 N N . TRP A 1 105 ? 0.817 3.286 -17.995 1.00 96.62 105 TRP A N 1
ATOM 828 C CA . TRP A 1 105 ? -0.307 2.929 -17.147 1.00 96.62 105 TRP A CA 1
ATOM 829 C C . TRP A 1 105 ? -0.104 1.543 -16.546 1.00 96.62 105 TRP A C 1
ATOM 831 O O . TRP A 1 105 ? 0.194 0.573 -17.246 1.00 96.62 105 TRP A O 1
ATOM 841 N N . TRP A 1 106 ? -0.328 1.456 -15.247 1.00 93.94 106 TRP A N 1
ATOM 842 C CA . TRP A 1 106 ? -0.344 0.228 -14.472 1.00 93.94 106 TRP A CA 1
ATOM 843 C C . TRP A 1 106 ? -1.768 -0.024 -13.992 1.00 93.94 106 TRP A C 1
ATOM 845 O O . TRP A 1 106 ? -2.526 0.920 -13.764 1.00 93.94 106 TRP A O 1
ATOM 855 N N . LEU A 1 107 ? -2.118 -1.293 -13.847 1.00 88.12 107 LEU A N 1
ATOM 856 C CA . LEU A 1 107 ? -3.311 -1.758 -13.166 1.00 88.12 107 LEU A CA 1
ATOM 857 C C . LEU A 1 107 ? -2.834 -2.610 -11.996 1.00 88.12 107 LEU A C 1
ATOM 859 O O . LEU A 1 107 ? -2.306 -3.704 -12.193 1.00 88.12 107 LEU A O 1
ATOM 863 N N . CYS A 1 108 ? -2.949 -2.081 -10.782 1.00 84.88 108 CYS A N 1
ATOM 864 C CA . CYS A 1 108 ? -2.528 -2.839 -9.612 1.00 84.88 108 CYS A CA 1
ATOM 865 C C . CYS A 1 108 ? -3.495 -4.014 -9.350 1.00 84.88 108 CYS A C 1
ATOM 867 O O . CYS A 1 108 ? -4.631 -3.991 -9.831 1.00 84.88 108 CYS A O 1
ATOM 869 N N . PRO A 1 109 ? -3.116 -5.001 -8.516 1.00 76.69 109 PRO A N 1
ATOM 870 C CA . PRO A 1 109 ? -3.978 -6.142 -8.187 1.00 76.69 109 PRO A CA 1
ATOM 871 C C . PRO A 1 109 ? -5.317 -5.793 -7.513 1.00 76.69 109 PRO A C 1
ATOM 873 O O . PRO A 1 109 ? -6.153 -6.668 -7.353 1.00 76.69 109 PRO A O 1
ATOM 876 N N . ASN A 1 110 ? -5.524 -4.534 -7.108 1.00 68.81 110 ASN A N 1
ATOM 877 C CA . ASN A 1 110 ? -6.779 -4.041 -6.521 1.00 68.81 110 ASN A CA 1
ATOM 878 C C . ASN A 1 110 ? -7.571 -3.155 -7.495 1.00 68.81 110 ASN A C 1
ATOM 880 O O . ASN A 1 110 ? -8.469 -2.428 -7.096 1.00 68.81 110 ASN A O 1
ATOM 884 N N . GLY A 1 111 ? -7.217 -3.164 -8.780 1.00 74.00 111 GLY A N 1
ATOM 885 C CA . GLY A 1 111 ? -8.010 -2.525 -9.828 1.00 74.00 111 GLY A CA 1
ATOM 886 C C . GLY A 1 111 ? -7.793 -1.023 -9.961 1.00 74.00 111 GLY A C 1
ATOM 887 O O . GLY A 1 111 ? -8.441 -0.379 -10.783 1.00 74.00 111 GLY A O 1
ATOM 888 N N . HIS A 1 112 ? -6.864 -0.445 -9.199 1.00 81.00 112 HIS A N 1
ATOM 889 C CA . HIS A 1 112 ? -6.489 0.952 -9.366 1.00 81.00 112 HIS A CA 1
ATOM 890 C C . HIS A 1 112 ? -5.615 1.118 -10.608 1.00 81.00 112 HIS A C 1
ATOM 892 O O . HIS A 1 112 ? -4.587 0.451 -10.772 1.00 81.00 112 HIS A O 1
ATOM 898 N N . SER A 1 113 ? -6.042 2.025 -11.481 1.00 87.69 113 SER A N 1
ATOM 899 C CA . SER A 1 113 ? -5.265 2.468 -12.631 1.00 87.69 113 SER A CA 1
ATOM 900 C C . SER A 1 113 ? -4.400 3.658 -12.244 1.00 87.69 113 SER A C 1
ATOM 902 O O . SER A 1 113 ? -4.939 4.715 -11.932 1.00 87.69 113 SER A O 1
ATOM 904 N N . HIS A 1 114 ? -3.081 3.545 -12.366 1.00 89.38 114 HIS A N 1
ATOM 905 C CA . HIS A 1 114 ? -2.173 4.656 -12.070 1.00 89.38 114 HIS A CA 1
ATOM 906 C C . HIS A 1 114 ? -1.039 4.753 -13.086 1.00 89.38 114 HIS A C 1
ATOM 908 O O . HIS A 1 114 ? -0.578 3.753 -13.634 1.00 89.38 114 HIS A O 1
ATOM 914 N N . GLU A 1 115 ? -0.545 5.965 -13.328 1.00 94.44 115 GLU A N 1
ATOM 915 C CA . GLU A 1 115 ? 0.639 6.168 -14.161 1.00 94.44 115 GLU A CA 1
ATOM 916 C C . GLU A 1 115 ? 1.912 6.166 -13.315 1.00 94.44 115 GLU A C 1
ATOM 918 O O . GLU A 1 115 ? 2.011 6.865 -12.308 1.00 94.44 115 GLU A O 1
ATOM 923 N N . SER A 1 116 ? 2.932 5.433 -13.755 1.00 93.81 116 SER A N 1
ATOM 924 C CA . SER A 1 116 ? 4.264 5.490 -13.150 1.00 93.81 116 SER A CA 1
ATOM 925 C C . SER A 1 116 ? 5.343 5.164 -14.175 1.00 93.81 116 SER A C 1
ATOM 927 O O . SER A 1 116 ? 5.092 4.519 -15.196 1.00 93.81 116 SER A O 1
ATOM 929 N N . VAL A 1 117 ? 6.559 5.625 -13.904 1.00 96.50 117 VAL A N 1
ATOM 930 C CA . VAL A 1 117 ? 7.741 5.318 -14.711 1.00 96.50 117 VAL A CA 1
ATOM 931 C C . VAL A 1 117 ? 8.185 3.877 -14.446 1.00 96.50 117 VAL A C 1
ATOM 933 O O . VAL A 1 117 ? 8.268 3.462 -13.289 1.00 96.50 117 VAL A O 1
ATOM 936 N N . VAL A 1 118 ? 8.534 3.122 -15.495 1.00 96.56 118 VAL A N 1
ATOM 937 C CA . VAL A 1 118 ? 8.945 1.705 -15.380 1.00 96.56 118 VAL A CA 1
ATOM 938 C C . VAL A 1 118 ? 10.067 1.499 -14.359 1.00 96.56 118 VAL A C 1
ATOM 940 O O . VAL A 1 118 ? 9.933 0.651 -13.476 1.00 96.56 118 VAL A O 1
ATOM 943 N N . LYS A 1 119 ? 11.131 2.312 -14.396 1.00 95.25 119 LYS A N 1
ATOM 944 C CA . LYS A 1 119 ? 12.243 2.185 -13.436 1.00 95.25 119 LYS A CA 1
ATOM 945 C C . LYS A 1 119 ? 11.833 2.398 -11.972 1.00 95.25 119 LYS A C 1
ATOM 947 O O . LYS A 1 119 ? 12.468 1.844 -11.079 1.00 95.25 119 LYS A O 1
ATOM 952 N N . ASN A 1 120 ? 10.779 3.179 -11.706 1.00 93.19 120 ASN A N 1
ATOM 953 C CA . ASN A 1 120 ? 10.297 3.394 -10.338 1.00 93.19 120 ASN A CA 1
ATOM 954 C C . ASN A 1 120 ? 9.609 2.139 -9.794 1.00 93.19 120 ASN A C 1
ATOM 956 O O . ASN A 1 120 ? 9.773 1.808 -8.622 1.00 93.19 120 ASN A O 1
ATOM 960 N N . ARG A 1 121 ? 8.896 1.405 -10.653 1.00 92.69 121 ARG A N 1
ATOM 961 C CA . ARG A 1 121 ? 8.261 0.133 -10.290 1.00 92.69 121 ARG A CA 1
ATOM 962 C C . ARG A 1 121 ? 9.283 -0.965 -10.018 1.00 92.69 121 ARG A C 1
ATOM 964 O O . ARG A 1 121 ? 9.089 -1.744 -9.096 1.00 92.69 121 ARG A O 1
ATOM 971 N N . THR A 1 122 ? 10.372 -1.011 -10.781 1.00 92.50 122 THR A N 1
ATOM 972 C CA . THR A 1 122 ? 11.383 -2.078 -10.687 1.00 92.50 122 THR A CA 1
ATOM 973 C C . THR A 1 122 ? 12.473 -1.785 -9.650 1.00 92.50 122 THR A C 1
ATOM 975 O O . THR A 1 122 ? 12.683 -2.588 -8.745 1.00 92.50 122 THR A O 1
ATOM 978 N N . LEU A 1 123 ? 13.163 -0.641 -9.745 1.00 87.19 123 LEU A N 1
ATOM 979 C CA . LEU A 1 123 ? 14.303 -0.299 -8.883 1.00 87.19 123 LEU A CA 1
ATOM 980 C C . LEU A 1 123 ? 13.849 0.286 -7.546 1.00 87.19 123 LEU A C 1
ATOM 982 O O . LEU A 1 123 ? 14.340 -0.121 -6.497 1.00 87.19 123 LEU A O 1
ATOM 986 N N . ASN A 1 124 ? 12.889 1.214 -7.589 1.00 80.00 124 ASN A N 1
ATOM 987 C CA . ASN A 1 124 ? 12.405 1.913 -6.395 1.00 80.00 124 ASN A CA 1
ATOM 988 C C . ASN A 1 124 ? 11.226 1.191 -5.726 1.00 80.00 124 ASN A C 1
ATOM 990 O O . ASN A 1 124 ? 10.781 1.617 -4.664 1.00 80.00 124 ASN A O 1
ATOM 994 N N . LYS A 1 125 ? 10.719 0.113 -6.346 1.00 81.50 125 LYS A N 1
ATOM 995 C CA . LYS A 1 125 ? 9.587 -0.698 -5.870 1.00 81.50 125 LYS A CA 1
ATOM 996 C C . LYS A 1 125 ? 8.375 0.148 -5.470 1.00 81.50 125 LYS A C 1
ATOM 998 O O . LYS A 1 125 ? 7.683 -0.158 -4.502 1.00 81.50 125 LYS A O 1
ATOM 1003 N N . SER A 1 126 ? 8.125 1.234 -6.207 1.00 79.88 126 SER A N 1
ATOM 1004 C CA . SER A 1 126 ? 7.010 2.133 -5.913 1.00 79.88 126 SER A CA 1
ATOM 1005 C C . SER A 1 126 ? 5.685 1.382 -6.050 1.00 79.88 126 SER A C 1
ATOM 1007 O O . SER A 1 126 ? 5.407 0.816 -7.112 1.00 79.88 126 SER A O 1
ATOM 1009 N N . MET A 1 127 ? 4.862 1.405 -5.006 1.00 78.81 127 MET A N 1
ATOM 1010 C CA . MET A 1 127 ? 3.541 0.775 -5.013 1.00 78.81 127 MET A CA 1
ATOM 1011 C C . MET A 1 127 ? 2.510 1.629 -5.769 1.00 78.81 127 MET A C 1
ATOM 1013 O O . MET A 1 127 ? 2.821 2.700 -6.290 1.00 78.81 127 MET A O 1
ATOM 1017 N N . CYS 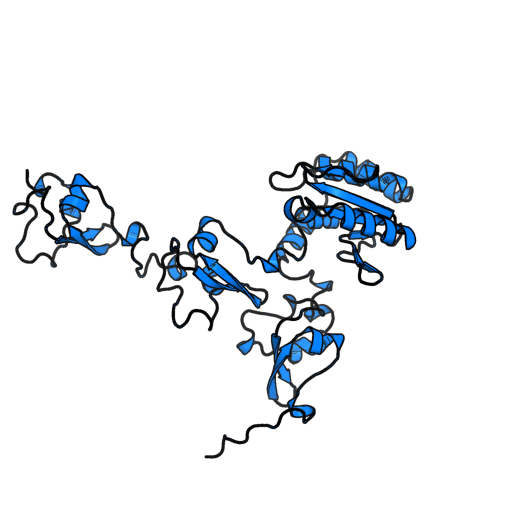A 1 128 ? 1.288 1.115 -5.901 1.00 81.31 128 CYS A N 1
ATOM 1018 C CA . CYS A 1 128 ? 0.159 1.913 -6.373 1.00 81.31 128 CYS A CA 1
ATOM 1019 C C . CYS A 1 128 ? -0.166 3.012 -5.333 1.00 81.31 128 CYS A C 1
ATOM 1021 O O . CYS A 1 128 ? -0.244 2.686 -4.147 1.00 81.31 128 CYS A O 1
ATOM 1023 N N . PRO A 1 129 ? -0.342 4.284 -5.737 1.00 71.12 129 PRO A N 1
ATOM 1024 C CA . PRO A 1 129 ? -0.621 5.381 -4.808 1.00 71.12 129 PRO A CA 1
ATOM 1025 C C . PRO A 1 129 ? -1.995 5.248 -4.135 1.00 71.12 129 PRO A C 1
ATOM 1027 O O . PRO A 1 129 ? -2.122 5.491 -2.939 1.00 71.12 129 PRO A O 1
ATOM 1030 N N . ASP A 1 130 ? -3.007 4.763 -4.851 1.00 68.12 130 ASP A N 1
ATOM 1031 C CA . ASP A 1 130 ? -4.360 4.607 -4.295 1.00 68.12 130 ASP A CA 1
ATOM 1032 C C . ASP A 1 130 ? -4.420 3.465 -3.270 1.00 68.12 130 ASP A C 1
ATOM 1034 O O . ASP A 1 130 ? -5.125 3.525 -2.266 1.00 68.12 130 ASP A O 1
ATOM 1038 N N . CYS A 1 131 ? -3.582 2.448 -3.470 1.00 67.38 131 CYS A N 1
ATOM 1039 C CA . CYS A 1 131 ? -3.364 1.363 -2.521 1.00 67.38 131 CYS A CA 1
ATOM 1040 C C . CYS A 1 131 ? -2.709 1.816 -1.207 1.00 67.38 131 CYS A C 1
ATOM 1042 O O . CYS A 1 131 ? -2.888 1.153 -0.188 1.00 67.38 131 CYS A O 1
ATOM 1044 N N . SER A 1 132 ? -1.944 2.915 -1.208 1.00 57.62 132 SER A N 1
ATOM 1045 C CA . SER A 1 132 ? -1.305 3.428 0.013 1.00 57.62 132 SER A CA 1
ATOM 1046 C C . SER A 1 132 ? -2.245 4.202 0.943 1.00 57.62 132 SER A C 1
ATOM 1048 O O . SER A 1 132 ? -1.852 4.499 2.066 1.00 57.62 132 SER A O 1
ATOM 1050 N N . ASN A 1 133 ? -3.485 4.469 0.518 1.00 55.12 133 ASN A N 1
ATOM 1051 C CA . ASN A 1 133 ? -4.461 5.274 1.261 1.00 55.12 133 ASN A CA 1
ATOM 1052 C C . ASN A 1 133 ? -5.446 4.451 2.116 1.00 55.12 133 ASN A C 1
ATOM 1054 O O . ASN A 1 133 ? -6.467 4.989 2.538 1.00 55.12 133 ASN A O 1
ATOM 1058 N N . GLN A 1 134 ? -5.216 3.148 2.334 1.00 61.97 134 GLN A N 1
ATOM 1059 C CA . GLN A 1 134 ? -6.170 2.317 3.087 1.00 61.97 134 GLN A CA 1
ATOM 1060 C C . GLN A 1 134 ? -5.900 2.263 4.594 1.00 61.97 134 GLN A C 1
ATOM 1062 O O . GLN A 1 134 ? -6.838 2.507 5.342 1.00 61.97 134 GLN A O 1
ATOM 1067 N N . SER A 1 135 ? -4.661 1.961 4.997 1.00 68.44 135 SER A N 1
ATOM 1068 C CA . SER A 1 135 ? -4.138 2.067 6.369 1.00 68.44 135 SER A CA 1
ATOM 1069 C C . SER A 1 135 ? -2.611 2.098 6.314 1.00 68.44 135 SER A C 1
ATOM 1071 O O . SER A 1 135 ? -1.991 1.436 5.469 1.00 68.44 135 SER A O 1
ATOM 1073 N N . SER A 1 136 ? -1.983 2.845 7.215 1.00 81.00 136 SER A N 1
ATOM 1074 C CA . SER A 1 136 ? -0.518 2.916 7.280 1.00 81.00 136 SER A CA 1
ATOM 1075 C C . SER A 1 136 ? 0.088 1.681 7.976 1.00 81.00 136 SER A C 1
ATOM 1077 O O . SER A 1 136 ? -0.576 0.996 8.750 1.00 81.00 136 SER A O 1
ATOM 1079 N N . GLU A 1 137 ? 1.366 1.356 7.726 1.00 88.00 137 GLU A N 1
ATOM 1080 C CA . GLU A 1 137 ? 2.044 0.284 8.486 1.00 88.00 137 GLU A CA 1
ATOM 1081 C C . GLU A 1 137 ? 1.997 0.508 10.011 1.00 88.00 137 GLU A C 1
ATOM 1083 O O . GLU A 1 137 ? 1.649 -0.447 10.712 1.00 88.00 137 GLU A O 1
ATOM 1088 N N . PRO A 1 138 ? 2.255 1.729 10.522 1.00 91.94 138 PRO A N 1
ATOM 1089 C CA . PRO A 1 138 ? 2.131 2.037 11.944 1.00 91.94 138 PRO A CA 1
ATOM 1090 C C . PRO A 1 138 ? 0.733 1.779 12.508 1.00 91.94 138 PRO A C 1
ATOM 1092 O O . PRO A 1 138 ? 0.604 1.169 13.567 1.00 91.94 138 PRO A O 1
ATOM 1095 N N . GLU A 1 139 ? -0.314 2.175 11.785 1.00 91.88 139 GLU A N 1
ATOM 1096 C CA . GLU A 1 139 ? -1.706 1.909 12.161 1.00 91.88 139 GLU A CA 1
ATOM 1097 C C . GLU A 1 139 ? -1.971 0.401 12.265 1.00 91.88 139 GLU A C 1
ATOM 1099 O O . GLU A 1 139 ? -2.496 -0.070 13.273 1.00 91.88 139 GLU A O 1
ATOM 1104 N N . ILE A 1 140 ? -1.519 -0.390 11.283 1.00 91.44 140 ILE A N 1
ATOM 1105 C CA . ILE A 1 140 ? -1.664 -1.855 11.302 1.00 91.44 140 ILE A CA 1
ATOM 1106 C C . ILE A 1 140 ? -0.897 -2.468 12.476 1.00 91.44 140 ILE A C 1
ATOM 1108 O O . ILE A 1 140 ? -1.384 -3.416 13.098 1.00 91.44 140 ILE A O 1
ATOM 1112 N N . ARG A 1 141 ? 0.294 -1.946 12.800 1.00 95.06 141 ARG A N 1
ATOM 1113 C CA . ARG A 1 141 ? 1.061 -2.387 13.970 1.00 95.06 141 ARG A CA 1
ATOM 1114 C C . ARG A 1 141 ? 0.286 -2.124 15.255 1.00 95.06 141 ARG A C 1
ATOM 1116 O O . ARG A 1 141 ? 0.128 -3.051 16.046 1.00 95.06 141 ARG A O 1
ATOM 1123 N N . ILE A 1 142 ? -0.224 -0.910 15.447 1.00 96.75 142 ILE A N 1
ATOM 1124 C CA . ILE A 1 142 ? -1.013 -0.558 16.633 1.00 96.75 142 ILE A CA 1
ATOM 1125 C C . ILE A 1 142 ? -2.259 -1.449 16.709 1.00 96.75 142 ILE A C 1
ATOM 1127 O O . ILE A 1 142 ? -2.463 -2.114 17.719 1.00 96.75 142 ILE A O 1
ATOM 1131 N N . LEU A 1 143 ? -3.033 -1.552 15.625 1.00 95.25 143 LEU A N 1
ATOM 1132 C CA . LEU A 1 143 ? -4.237 -2.384 15.537 1.00 95.25 143 LEU A CA 1
ATOM 1133 C C . LEU A 1 143 ? -3.968 -3.841 15.929 1.00 95.25 143 LEU A C 1
ATOM 1135 O O . LEU A 1 143 ? -4.716 -4.427 16.712 1.00 95.25 143 LEU A O 1
ATOM 1139 N N . SER A 1 144 ? -2.901 -4.426 15.381 1.00 94.88 144 SER A N 1
ATOM 1140 C CA . SER A 1 144 ? -2.557 -5.830 15.616 1.00 94.88 144 SER A CA 1
ATOM 1141 C C . SER A 1 144 ? -2.226 -6.075 17.084 1.00 94.88 144 SER A C 1
ATOM 1143 O O . SER A 1 144 ? -2.711 -7.040 17.667 1.00 94.88 144 SER A O 1
ATOM 1145 N N . GLU A 1 145 ? -1.448 -5.197 17.716 1.00 97.19 145 GLU A N 1
ATOM 1146 C CA . GLU A 1 145 ? -1.119 -5.349 19.135 1.00 97.19 145 GLU A CA 1
ATOM 1147 C C . GLU A 1 145 ? -2.334 -5.065 20.026 1.00 97.19 145 GLU A C 1
ATOM 1149 O O . GLU A 1 145 ? -2.551 -5.800 20.982 1.00 97.19 145 GLU A O 1
ATOM 1154 N N . LEU A 1 146 ? -3.189 -4.088 19.693 1.00 97.31 146 LEU A N 1
ATOM 1155 C CA . LEU A 1 146 ? -4.421 -3.820 20.449 1.00 97.31 146 LEU A CA 1
ATOM 1156 C C . LEU A 1 146 ? -5.362 -5.037 20.482 1.00 97.31 146 LEU A C 1
ATOM 1158 O O . LEU A 1 146 ? -5.916 -5.346 21.536 1.00 97.31 146 LEU A O 1
ATOM 1162 N N . LYS A 1 147 ? -5.454 -5.807 19.389 1.00 95.06 147 LYS A N 1
ATOM 1163 C CA . LYS A 1 147 ? -6.214 -7.074 19.344 1.00 95.06 147 LYS A CA 1
ATOM 1164 C C . LYS A 1 147 ? -5.694 -8.168 20.288 1.00 95.06 147 LYS A C 1
ATOM 1166 O O . LYS A 1 147 ? -6.365 -9.178 20.460 1.00 95.06 147 LYS A O 1
ATOM 1171 N N . TRP A 1 148 ? -4.516 -8.004 20.892 1.00 94.00 148 TRP A N 1
ATOM 1172 C CA . TRP A 1 148 ? -4.032 -8.905 21.941 1.00 94.00 148 TRP A CA 1
ATOM 1173 C C . TRP A 1 148 ? -4.612 -8.570 23.327 1.00 94.00 148 TRP A C 1
ATOM 1175 O O . TRP A 1 148 ? -4.757 -9.456 24.169 1.00 94.00 148 TRP A O 1
ATOM 1185 N N . PHE A 1 149 ? -4.948 -7.301 23.581 1.00 91.50 149 PHE A N 1
ATOM 1186 C CA . PHE A 1 149 ? -5.463 -6.848 24.880 1.00 91.50 149 PHE A CA 1
ATOM 1187 C C . PHE A 1 149 ? -6.987 -6.900 24.954 1.00 91.50 149 PHE A C 1
ATOM 1189 O O . PHE A 1 149 ? -7.536 -7.286 25.993 1.00 91.50 149 PHE A O 1
ATOM 1196 N N . PHE A 1 150 ? -7.630 -6.483 23.863 1.00 94.50 150 PHE A N 1
ATOM 1197 C CA . PHE A 1 150 ? -9.044 -6.145 23.793 1.00 94.50 150 PHE A CA 1
ATOM 1198 C C . PHE A 1 150 ? -9.807 -7.145 22.931 1.00 94.50 150 PHE A C 1
ATOM 1200 O O . PHE A 1 150 ? -9.369 -7.478 21.828 1.00 94.50 150 PHE A O 1
ATOM 1207 N N . ASP A 1 151 ? -10.974 -7.562 23.418 1.00 89.00 151 ASP A N 1
ATOM 1208 C CA . ASP A 1 151 ? -11.835 -8.508 22.707 1.00 89.00 151 ASP A CA 1
ATOM 1209 C C . ASP A 1 151 ? -12.484 -7.860 21.473 1.00 89.00 151 ASP A C 1
ATOM 1211 O O . ASP A 1 151 ? -12.578 -8.484 20.416 1.00 89.00 151 ASP A O 1
ATOM 1215 N N . GLU A 1 152 ? -12.862 -6.580 21.577 1.00 93.62 152 GLU A N 1
ATOM 1216 C CA . GLU A 1 152 ? -13.411 -5.802 20.468 1.00 93.62 152 GLU A CA 1
ATOM 1217 C C . GLU A 1 152 ? -12.493 -4.630 20.095 1.00 93.62 152 GLU A C 1
ATOM 1219 O O . GLU A 1 152 ? -12.236 -3.727 20.892 1.00 93.62 152 GLU A O 1
ATOM 1224 N N . VAL A 1 153 ? -12.002 -4.653 18.851 1.00 94.94 153 VAL A N 1
ATOM 1225 C CA . VAL A 1 153 ? -11.169 -3.599 18.255 1.00 94.94 153 VAL A CA 1
ATOM 1226 C C . VAL A 1 153 ? -11.617 -3.374 16.820 1.00 94.94 153 VAL A C 1
ATOM 1228 O O . VAL A 1 153 ? -11.437 -4.253 15.963 1.00 94.94 153 VAL A O 1
ATOM 1231 N N . ASN A 1 154 ? -12.163 -2.188 16.563 1.00 91.62 154 ASN A N 1
ATOM 1232 C CA . ASN A 1 154 ? -12.735 -1.808 15.280 1.00 91.62 154 ASN A CA 1
ATOM 1233 C C . ASN A 1 154 ? -11.763 -0.905 14.520 1.00 91.62 154 ASN A C 1
ATOM 1235 O O . ASN A 1 154 ? -11.410 0.163 15.004 1.00 91.62 154 ASN A O 1
ATOM 1239 N N . SER A 1 155 ? -11.325 -1.322 13.332 1.00 90.38 155 SER A N 1
ATOM 1240 C CA . SER A 1 155 ? -10.548 -0.461 12.436 1.00 90.38 155 SER A CA 1
ATOM 1241 C C . SER A 1 155 ? -11.462 0.345 11.518 1.00 90.38 155 SER A C 1
ATOM 1243 O O . SER A 1 155 ? -12.512 -0.152 11.090 1.00 90.38 155 SER A O 1
ATOM 1245 N N . ARG A 1 156 ? -11.043 1.574 11.194 1.00 87.56 156 ARG A N 1
ATOM 1246 C CA . ARG A 1 156 ? -11.750 2.503 10.296 1.00 87.56 156 ARG A CA 1
ATOM 1247 C C . ARG A 1 156 ? -13.213 2.702 10.696 1.00 87.56 156 ARG A C 1
ATOM 1249 O O . ARG A 1 156 ? -14.126 2.658 9.867 1.00 87.56 156 ARG A O 1
ATOM 1256 N N . TYR A 1 157 ? -13.436 2.840 11.997 1.00 91.38 157 TYR A N 1
ATOM 1257 C CA . TYR A 1 157 ? -14.759 3.020 12.576 1.00 91.38 157 TYR A CA 1
ATOM 1258 C C . TYR A 1 157 ? -15.327 4.378 12.158 1.00 91.38 157 TYR A C 1
ATOM 1260 O O . TYR A 1 157 ? -14.596 5.359 12.147 1.00 91.38 157 TYR A O 1
ATOM 1268 N N . LYS A 1 158 ? -16.612 4.462 11.802 1.00 91.81 158 LYS A N 1
ATOM 1269 C CA . LYS A 1 158 ? -17.238 5.722 11.375 1.00 91.81 158 LYS A CA 1
ATOM 1270 C C . LYS A 1 158 ? -18.372 6.111 12.306 1.00 91.81 158 LYS A C 1
ATOM 1272 O O . LYS A 1 158 ? -19.268 5.306 12.537 1.00 91.81 158 LYS A O 1
ATOM 1277 N N . VAL A 1 159 ? -18.356 7.363 12.749 1.00 94.19 159 VAL A N 1
ATOM 1278 C CA . VAL A 1 159 ? -19.425 8.010 13.519 1.00 94.19 159 VAL A CA 1
ATOM 1279 C C . VAL A 1 159 ? -19.796 9.319 12.824 1.00 94.19 159 VAL A C 1
ATOM 1281 O O . VAL A 1 159 ? -18.931 10.150 12.565 1.00 94.19 159 VAL A O 1
ATOM 1284 N N . ASP A 1 160 ? -21.058 9.446 12.404 1.00 91.50 160 ASP A N 1
ATOM 1285 C CA . ASP A 1 160 ? -21.593 10.558 11.596 1.00 91.50 160 ASP A CA 1
ATOM 1286 C C . ASP A 1 160 ? -20.685 11.002 10.434 1.00 91.50 160 ASP A C 1
ATOM 1288 O O . ASP A 1 160 ? -20.464 12.183 10.171 1.00 91.50 160 ASP A O 1
ATOM 1292 N N . GLY A 1 161 ? -20.122 10.021 9.724 1.00 88.94 161 GLY A N 1
ATOM 1293 C CA . GLY A 1 161 ?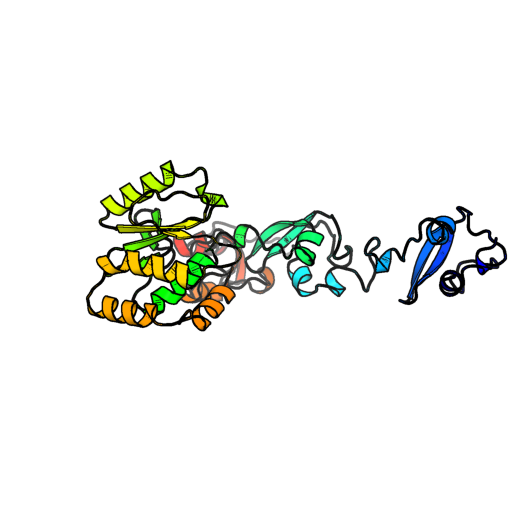 -19.246 10.252 8.573 1.00 88.94 161 GLY A CA 1
ATOM 1294 C C . GLY A 1 161 ? -17.792 10.593 8.917 1.00 88.94 161 GLY A C 1
ATOM 1295 O O . GLY A 1 161 ? -16.962 10.615 8.009 1.00 88.94 161 GLY A O 1
ATOM 1296 N N . VAL A 1 162 ? -17.452 10.783 10.194 1.00 93.00 162 VAL A N 1
ATOM 1297 C CA . VAL A 1 162 ? -16.073 10.955 10.666 1.00 93.00 162 VAL A CA 1
ATOM 1298 C C . VAL A 1 162 ? -15.462 9.587 10.959 1.00 93.00 162 VAL A C 1
ATOM 1300 O O . VAL A 1 162 ? -15.989 8.813 11.754 1.00 93.00 162 VAL A O 1
ATOM 1303 N N . GLU A 1 163 ? -14.355 9.277 10.285 1.00 93.50 163 GLU A N 1
ATOM 1304 C CA . GLU A 1 163 ? -13.607 8.025 10.453 1.00 93.50 163 GLU A CA 1
ATOM 1305 C C . GLU A 1 163 ? -12.629 8.122 11.631 1.00 93.50 163 GLU A C 1
ATOM 1307 O O . GLU A 1 163 ? -12.021 9.172 11.823 1.00 93.50 163 GLU A O 1
ATOM 1312 N N . ILE A 1 164 ? -12.477 7.038 12.390 1.00 95.50 164 ILE A N 1
ATOM 1313 C CA . ILE A 1 164 ? -11.483 6.821 13.443 1.00 95.50 164 ILE A CA 1
ATOM 1314 C C . ILE A 1 164 ? -10.641 5.611 13.040 1.00 95.50 164 ILE A C 1
ATOM 1316 O O . ILE A 1 164 ? -11.212 4.543 12.783 1.00 95.50 164 ILE A O 1
ATOM 1320 N N . ASP A 1 165 ? -9.314 5.749 12.996 1.00 94.38 165 ASP A N 1
ATOM 1321 C CA . ASP A 1 165 ? -8.432 4.677 12.503 1.00 94.38 165 ASP A CA 1
ATOM 1322 C C . ASP A 1 165 ? -8.610 3.385 13.308 1.00 94.38 165 ASP A C 1
ATOM 1324 O O . ASP A 1 165 ? -8.794 2.303 12.743 1.00 94.38 165 ASP A O 1
ATOM 1328 N N . ILE A 1 166 ? -8.602 3.493 14.641 1.00 96.75 166 ILE A N 1
ATOM 1329 C CA . ILE A 1 166 ? -8.851 2.377 15.555 1.00 96.75 166 ILE A CA 1
ATOM 1330 C C . ILE A 1 166 ? -9.769 2.840 16.685 1.00 96.75 166 ILE A C 1
ATOM 1332 O O . ILE A 1 166 ? -9.482 3.817 17.367 1.00 96.75 166 ILE A O 1
ATOM 1336 N N . PHE A 1 167 ? -10.853 2.109 16.923 1.00 98.06 167 PHE A N 1
ATOM 1337 C CA . PHE A 1 167 ? -11.827 2.396 17.968 1.00 98.06 167 PHE A CA 1
ATOM 1338 C C . PHE A 1 167 ? -11.982 1.213 18.926 1.00 98.06 167 PHE A C 1
ATOM 1340 O O . PHE A 1 167 ? -12.131 0.060 18.504 1.00 98.06 167 PHE A O 1
ATOM 1347 N N . LEU A 1 168 ? -11.949 1.524 20.221 1.00 97.88 168 LEU A N 1
ATOM 1348 C CA . LEU A 1 168 ? -12.179 0.615 21.337 1.00 97.88 168 LEU A CA 1
ATOM 1349 C C . LEU A 1 168 ? -13.555 0.938 21.949 1.00 97.88 168 LEU A C 1
ATOM 1351 O O . LEU A 1 168 ? -13.645 1.815 22.814 1.00 97.88 168 LEU A O 1
ATOM 1355 N N . PRO A 1 169 ? -14.630 0.262 21.503 1.00 96.56 169 PRO A N 1
ATOM 1356 C CA . PRO A 1 169 ? -16.002 0.638 21.846 1.00 96.56 169 PRO A CA 1
ATOM 1357 C C . PRO A 1 169 ? -16.296 0.530 23.341 1.00 96.56 169 PRO A C 1
ATOM 1359 O O . PRO A 1 169 ? -16.909 1.426 23.905 1.00 96.56 169 PRO A O 1
ATOM 1362 N N . ASN A 1 170 ? -15.772 -0.497 24.015 1.00 95.88 170 ASN A N 1
ATOM 1363 C CA . ASN A 1 170 ? -15.994 -0.704 25.452 1.00 95.88 170 ASN A CA 1
ATOM 1364 C C . ASN A 1 170 ? -15.445 0.424 26.344 1.00 95.88 170 ASN A C 1
ATOM 1366 O O . ASN A 1 170 ? -15.793 0.490 27.519 1.00 95.88 170 ASN A O 1
ATOM 1370 N N . PHE A 1 171 ? -14.583 1.291 25.805 1.00 96.62 171 PHE A N 1
ATOM 1371 C CA . PHE A 1 171 ? -13.942 2.382 26.543 1.00 96.62 171 PHE A CA 1
ATOM 1372 C C . PHE A 1 171 ? -14.196 3.757 25.913 1.00 96.62 171 PHE A C 1
ATOM 1374 O O . PHE A 1 171 ? -13.574 4.727 26.341 1.00 96.62 171 PHE A O 1
ATOM 1381 N N . ASN A 1 172 ? -15.043 3.837 24.875 1.00 97.25 172 ASN A N 1
ATOM 1382 C CA . ASN A 1 172 ? -15.240 5.032 24.049 1.00 97.25 172 ASN A CA 1
ATOM 1383 C C . ASN A 1 172 ? -13.911 5.730 23.699 1.00 97.25 172 ASN A C 1
ATOM 1385 O O . ASN A 1 172 ? -13.749 6.941 23.864 1.00 97.25 172 ASN A O 1
ATOM 1389 N N . LEU A 1 173 ? -12.924 4.945 23.256 1.00 98.25 173 LEU A N 1
ATOM 1390 C CA . LEU A 1 173 ? -11.563 5.425 23.021 1.00 98.25 173 LEU A CA 1
ATOM 1391 C C . LEU A 1 173 ? -11.155 5.210 21.565 1.00 98.25 173 LEU A C 1
ATOM 1393 O O . LEU A 1 173 ? -11.081 4.080 21.082 1.00 98.25 173 LEU A O 1
ATOM 1397 N N . GLY A 1 174 ? -10.869 6.308 20.876 1.00 98.12 174 GLY A N 1
ATOM 1398 C CA . GLY A 1 174 ? -10.285 6.335 19.544 1.00 98.12 174 GLY A CA 1
ATOM 1399 C C . GLY A 1 174 ? -8.766 6.492 19.581 1.00 98.12 174 GLY A C 1
ATOM 1400 O O . GLY A 1 174 ? -8.208 7.181 20.439 1.00 98.12 174 GLY A O 1
ATOM 1401 N N . ILE A 1 175 ? -8.100 5.882 18.608 1.00 98.31 175 ILE A N 1
ATOM 1402 C CA . ILE A 1 175 ? -6.678 6.042 18.337 1.00 98.31 175 ILE A CA 1
ATOM 1403 C C . ILE A 1 175 ? -6.519 6.445 16.873 1.00 98.31 175 ILE A C 1
ATOM 1405 O O . ILE A 1 175 ? -7.073 5.790 15.993 1.00 98.31 175 ILE A O 1
ATOM 1409 N N . GLU A 1 176 ? -5.744 7.499 16.636 1.00 97.31 176 GLU A N 1
ATOM 1410 C CA . GLU A 1 176 ? -5.387 8.005 15.304 1.00 97.31 176 GLU A CA 1
ATOM 1411 C C . GLU A 1 176 ? -3.887 7.869 15.084 1.00 97.31 176 GLU A C 1
ATOM 1413 O O . GLU A 1 176 ? -3.100 8.154 15.994 1.00 97.31 176 GLU A O 1
ATOM 1418 N N . TYR A 1 177 ? -3.478 7.488 13.879 1.00 95.81 177 TYR A N 1
ATOM 1419 C CA . TYR A 1 177 ? -2.092 7.597 13.453 1.00 95.81 177 TYR A CA 1
ATOM 1420 C C . TYR A 1 177 ? -1.925 8.750 12.457 1.00 95.81 177 TYR A C 1
ATOM 1422 O O . TYR A 1 177 ? -2.288 8.660 11.286 1.00 95.81 177 TYR A O 1
ATOM 1430 N N . ASP A 1 178 ? -1.260 9.813 12.903 1.00 94.38 178 ASP A N 1
ATOM 1431 C CA . ASP A 1 178 ? -1.056 11.017 12.105 1.00 94.38 178 ASP A CA 1
ATOM 1432 C C . ASP A 1 178 ? 0.315 10.969 11.414 1.00 94.38 178 ASP A C 1
ATOM 1434 O O . ASP A 1 178 ? 1.349 11.361 11.972 1.00 94.38 178 ASP A O 1
ATOM 1438 N N . GLY A 1 179 ? 0.337 10.483 10.172 1.00 90.88 179 GLY A N 1
ATOM 1439 C CA . GLY A 1 179 ? 1.543 10.474 9.340 1.00 90.88 179 GLY A CA 1
ATOM 1440 C C . GLY A 1 179 ? 1.978 11.887 8.931 1.00 90.88 179 GLY A C 1
ATOM 1441 O O . GLY A 1 179 ? 1.167 12.690 8.458 1.00 90.88 179 GLY A O 1
ATOM 1442 N N . LYS A 1 180 ? 3.280 12.196 9.022 1.00 91.31 180 LYS A N 1
ATOM 1443 C CA . LYS A 1 180 ? 3.788 13.575 8.843 1.00 91.31 180 LYS A CA 1
ATOM 1444 C C . LYS A 1 180 ? 3.458 14.181 7.479 1.00 91.31 180 LYS A C 1
ATOM 1446 O O . LYS A 1 180 ? 3.286 15.388 7.363 1.00 91.31 180 LYS A O 1
ATOM 1451 N N . TYR A 1 181 ? 3.389 13.348 6.440 1.00 85.12 181 TYR A N 1
ATOM 1452 C CA . TYR A 1 181 ? 3.107 13.791 5.075 1.00 85.12 181 TYR A CA 1
ATOM 1453 C C . TYR A 1 181 ? 1.688 14.358 4.939 1.00 85.12 181 TYR A C 1
ATOM 1455 O O . TYR A 1 181 ? 1.503 15.380 4.282 1.00 85.12 181 TYR A O 1
ATOM 1463 N N . TRP A 1 182 ? 0.717 13.719 5.593 1.00 84.62 182 TRP A N 1
ATOM 1464 C CA . TRP A 1 182 ? -0.699 14.067 5.498 1.00 84.62 182 TRP A CA 1
ATOM 1465 C C . TRP A 1 182 ? -1.110 15.129 6.515 1.00 84.62 182 TRP A C 1
ATOM 1467 O O . TRP A 1 182 ? -1.982 15.933 6.213 1.00 84.62 182 TRP A O 1
ATOM 1477 N N . HIS A 1 183 ? -0.465 15.185 7.685 1.00 90.44 183 HIS A N 1
ATOM 1478 C CA . HIS A 1 183 ? -0.908 16.059 8.780 1.00 90.44 183 HIS A CA 1
ATOM 1479 C C . HIS A 1 183 ? -0.081 17.337 8.978 1.00 90.44 183 HIS A C 1
ATOM 1481 O O . HIS A 1 183 ? -0.458 18.164 9.803 1.00 90.44 183 HIS A O 1
ATOM 1487 N N . LYS A 1 184 ? 1.017 17.543 8.231 1.00 89.62 184 LYS A N 1
ATOM 1488 C CA . LYS A 1 184 ? 1.929 18.694 8.429 1.00 89.62 184 LYS A CA 1
ATOM 1489 C C . LYS A 1 184 ? 1.259 20.074 8.426 1.00 89.62 184 LYS A C 1
ATOM 1491 O O . LYS A 1 184 ? 1.725 20.949 9.140 1.00 89.62 184 LYS A O 1
ATOM 1496 N N . ASP A 1 185 ? 0.182 20.239 7.662 1.00 90.75 185 ASP A N 1
ATOM 1497 C CA . ASP A 1 185 ? -0.519 21.515 7.472 1.00 90.75 185 ASP A CA 1
ATOM 1498 C C . ASP A 1 185 ? -2.019 21.399 7.840 1.00 90.75 185 ASP A C 1
ATOM 1500 O O . ASP A 1 185 ? -2.839 22.184 7.375 1.00 90.75 185 ASP A O 1
ATOM 1504 N N . ASN A 1 186 ? -2.398 20.389 8.640 1.00 91.06 186 ASN A N 1
ATOM 1505 C CA . ASN A 1 186 ? -3.799 20.026 8.916 1.00 91.06 186 ASN A CA 1
ATOM 1506 C C . ASN A 1 186 ? -4.191 20.123 10.404 1.00 91.06 186 ASN A C 1
ATOM 1508 O O . ASN A 1 186 ? -5.216 19.574 10.805 1.00 91.06 186 ASN A O 1
ATOM 1512 N N . GLU A 1 187 ? -3.421 20.847 11.224 1.00 93.00 187 GLU A N 1
ATOM 1513 C CA . GLU A 1 187 ? -3.651 20.950 12.677 1.00 93.00 187 GLU A CA 1
ATOM 1514 C C . GLU A 1 187 ? -5.061 21.460 13.032 1.00 93.00 187 GLU A C 1
ATOM 1516 O O . GLU A 1 187 ? -5.710 20.907 13.920 1.00 93.00 187 GLU A O 1
ATOM 1521 N N . ASP A 1 188 ? -5.589 22.451 12.306 1.00 94.31 188 ASP A N 1
ATOM 1522 C CA . ASP A 1 188 ? -6.946 22.969 12.540 1.00 94.31 188 ASP A CA 1
ATOM 1523 C C . ASP A 1 188 ? -8.029 21.910 12.288 1.00 94.31 188 ASP A C 1
ATOM 1525 O O . ASP A 1 188 ? -9.011 21.815 13.031 1.00 94.31 188 ASP A O 1
ATOM 1529 N N . SER A 1 189 ? -7.862 21.107 11.235 1.00 93.75 189 SER A N 1
ATOM 1530 C CA . SER A 1 189 ? -8.770 20.003 10.904 1.00 93.75 189 SER A CA 1
ATOM 1531 C C . SER A 1 189 ? -8.673 18.888 11.945 1.00 93.75 189 SER A C 1
ATOM 1533 O O . SER A 1 189 ? -9.702 18.377 12.393 1.00 93.75 189 SER A O 1
ATOM 1535 N N . ASP A 1 190 ? -7.458 18.572 12.397 1.00 94.81 190 ASP A N 1
ATOM 1536 C CA . ASP A 1 190 ? -7.215 17.607 13.467 1.00 94.81 190 ASP A CA 1
ATOM 1537 C C . ASP A 1 190 ? -7.896 18.043 14.777 1.00 94.81 190 ASP A C 1
ATOM 1539 O O . ASP A 1 190 ? -8.604 17.257 15.410 1.00 94.81 190 ASP A O 1
ATOM 1543 N N . LEU A 1 191 ? -7.763 19.317 15.162 1.00 95.69 191 LEU A N 1
ATOM 1544 C CA . LEU A 1 191 ? -8.403 19.876 16.356 1.00 95.69 191 LEU A CA 1
ATOM 1545 C C . LEU A 1 191 ? -9.933 19.901 16.250 1.00 95.69 191 LEU A C 1
ATOM 1547 O O . LEU A 1 191 ? -10.620 19.651 17.244 1.00 95.69 191 LEU A O 1
ATOM 1551 N N . LYS A 1 192 ? -10.490 20.180 15.064 1.00 96.56 192 LYS A N 1
ATOM 1552 C CA . LYS A 1 192 ? -11.939 20.073 14.822 1.00 96.56 192 LYS A CA 1
ATOM 1553 C C . LYS A 1 192 ? -12.425 18.639 15.011 1.00 96.56 192 LYS A C 1
ATOM 1555 O O . LYS A 1 192 ? -13.437 18.443 15.679 1.00 96.56 192 LYS A O 1
ATOM 1560 N N . LYS A 1 193 ? -11.683 17.652 14.497 1.00 96.31 193 LYS A N 1
ATOM 1561 C CA . LYS A 1 193 ? -11.979 16.227 14.703 1.00 96.31 193 LYS A CA 1
ATOM 1562 C C . LYS A 1 193 ? -11.938 15.855 16.188 1.00 96.31 193 LYS A C 1
ATOM 1564 O O . LYS A 1 193 ? -12.873 15.216 16.656 1.00 96.31 193 LYS A O 1
ATOM 1569 N N . ASN A 1 194 ? -10.944 16.326 16.950 1.00 96.19 194 ASN A N 1
ATOM 1570 C CA . ASN A 1 194 ? -10.877 16.094 18.402 1.00 96.19 194 ASN A CA 1
ATOM 1571 C C . ASN A 1 194 ? -12.123 16.626 19.121 1.00 96.19 194 ASN A C 1
ATOM 1573 O O . ASN A 1 194 ? -12.731 15.913 19.912 1.00 96.19 194 ASN A O 1
ATOM 1577 N N . LYS A 1 195 ? -12.511 17.875 18.833 1.00 96.94 195 LYS A N 1
ATOM 1578 C CA . LYS A 1 195 ? -13.697 18.503 19.438 1.00 96.94 195 LYS A CA 1
ATOM 1579 C C . LYS A 1 195 ? -14.980 17.763 19.072 1.00 96.94 195 LYS A C 1
ATOM 1581 O O . LYS A 1 195 ? -15.828 17.566 19.936 1.00 96.94 195 LYS A O 1
ATOM 1586 N N . PHE A 1 196 ? -15.110 17.356 17.811 1.00 98.00 196 PHE A N 1
ATOM 1587 C CA . PHE A 1 196 ? -16.253 16.581 17.346 1.00 98.00 196 PHE A CA 1
ATOM 1588 C C . PHE A 1 196 ? -16.346 15.231 18.066 1.00 98.00 196 PHE A C 1
ATOM 1590 O O . PHE A 1 196 ? -17.376 14.943 18.666 1.00 98.00 196 PHE A O 1
ATOM 1597 N N . LEU A 1 197 ? -15.277 14.432 18.083 1.00 97.62 197 LEU A N 1
ATOM 1598 C CA . LEU A 1 197 ? -15.300 13.124 18.744 1.00 97.62 197 LEU A CA 1
ATOM 1599 C C . LEU A 1 197 ? -15.552 13.238 20.250 1.00 97.62 197 LEU A C 1
ATOM 1601 O O . LEU A 1 197 ? -16.361 12.487 20.783 1.00 97.62 197 LEU A O 1
ATOM 1605 N N . LEU A 1 198 ? -14.974 14.242 20.914 1.00 96.81 198 LEU A N 1
ATOM 1606 C CA . LEU A 1 198 ? -15.248 14.487 22.329 1.00 96.81 198 LEU A CA 1
ATOM 1607 C C . LEU A 1 198 ? -16.727 14.826 22.576 1.00 96.81 198 LEU A C 1
ATOM 1609 O O . LEU A 1 198 ? -17.296 14.394 23.572 1.00 96.81 198 LEU A O 1
ATOM 1613 N N . SER A 1 199 ? -17.376 15.555 21.659 1.00 97.19 199 SER A N 1
ATOM 1614 C CA . SER A 1 199 ? -18.821 15.827 21.745 1.00 97.19 199 SER A CA 1
ATOM 1615 C C . SER A 1 199 ? -19.705 14.582 21.583 1.00 97.19 199 SER A C 1
ATOM 1617 O O . SER A 1 199 ? -20.867 14.618 21.974 1.00 97.19 199 SER A O 1
ATOM 1619 N N . GLN A 1 200 ? -19.147 13.487 21.055 1.00 97.31 200 GLN A N 1
ATOM 1620 C CA . GLN A 1 200 ? -19.770 12.161 20.968 1.00 97.31 200 GLN A CA 1
ATOM 1621 C C . GLN A 1 200 ? -19.358 11.236 22.131 1.00 97.31 200 GLN A C 1
ATOM 1623 O O . GLN A 1 200 ? -19.533 10.026 22.032 1.00 97.31 200 GLN A O 1
ATOM 1628 N N . ASP A 1 201 ? -18.780 11.789 23.206 1.00 96.88 201 ASP A N 1
ATOM 1629 C CA . ASP A 1 201 ? -18.211 11.048 24.345 1.00 96.88 201 ASP A CA 1
ATOM 1630 C C . ASP A 1 201 ? -17.051 10.107 23.964 1.00 96.88 201 ASP A C 1
ATOM 1632 O O . ASP A 1 201 ? -16.756 9.137 24.654 1.00 96.88 201 ASP A O 1
ATOM 1636 N N . ILE A 1 202 ? -16.353 10.397 22.859 1.00 98.06 202 ILE A N 1
ATOM 1637 C CA . ILE A 1 202 ? -15.208 9.609 22.395 1.00 98.06 202 ILE A CA 1
ATOM 1638 C C . ILE A 1 202 ? -13.907 10.339 22.729 1.00 98.06 202 ILE A C 1
ATOM 1640 O O . ILE A 1 202 ? -13.584 11.389 22.165 1.00 98.06 202 ILE A O 1
ATOM 1644 N N . ASN A 1 203 ? -13.116 9.744 23.621 1.00 97.69 203 ASN A N 1
ATOM 1645 C CA . ASN A 1 203 ? -11.756 10.188 23.913 1.00 97.69 203 ASN A CA 1
ATOM 1646 C C . ASN A 1 203 ? -10.830 9.838 22.746 1.00 97.69 203 ASN A C 1
ATOM 1648 O O . ASN A 1 203 ? -11.002 8.805 22.103 1.00 97.69 203 ASN A O 1
ATOM 1652 N N . LEU A 1 204 ? -9.821 10.671 22.481 1.00 97.75 204 LEU A N 1
ATOM 1653 C CA . LEU A 1 204 ? -8.904 10.468 21.359 1.00 97.75 204 LEU A CA 1
ATOM 1654 C C . LEU A 1 204 ? -7.443 10.508 21.811 1.00 97.75 204 LEU A C 1
ATOM 1656 O O . LEU A 1 204 ? -7.011 11.463 22.457 1.00 97.75 204 LEU A O 1
ATOM 1660 N N . ILE A 1 205 ? -6.678 9.493 21.415 1.00 98.31 205 ILE A N 1
ATOM 1661 C CA . ILE A 1 205 ? -5.216 9.458 21.518 1.00 98.31 205 ILE A CA 1
ATOM 1662 C C . ILE A 1 205 ? -4.639 9.540 20.107 1.00 98.31 205 ILE A C 1
ATOM 1664 O O . ILE A 1 205 ? -4.912 8.682 19.270 1.00 98.31 205 ILE A O 1
ATOM 1668 N N . ARG A 1 206 ? -3.801 10.544 19.840 1.00 97.94 206 ARG A N 1
ATOM 1669 C CA . ARG A 1 206 ? -3.101 10.667 18.554 1.00 97.94 206 ARG A CA 1
ATOM 1670 C C . ARG A 1 206 ? -1.668 10.172 18.653 1.00 97.94 206 ARG A C 1
ATOM 1672 O O . ARG A 1 206 ? -0.912 10.602 19.523 1.00 97.94 206 ARG A O 1
ATOM 1679 N N . VAL A 1 207 ? -1.266 9.314 17.726 1.00 97.94 207 VAL A N 1
ATOM 1680 C CA . VAL A 1 207 ? 0.123 8.903 17.512 1.00 97.94 207 VAL A CA 1
ATOM 1681 C C . VAL A 1 207 ? 0.676 9.733 16.359 1.00 97.94 207 VAL A C 1
ATOM 1683 O O . VAL A 1 207 ? 0.398 9.454 15.198 1.00 97.94 207 VAL A O 1
ATOM 1686 N N . ARG A 1 208 ? 1.435 10.785 16.677 1.00 96.69 208 ARG A N 1
ATOM 1687 C CA . ARG A 1 208 ? 1.880 11.800 15.710 1.00 96.69 208 ARG A CA 1
ATOM 1688 C C . ARG A 1 208 ? 3.317 11.551 15.266 1.00 96.69 208 ARG A C 1
ATOM 1690 O O . ARG A 1 208 ? 4.235 11.489 16.085 1.00 96.69 208 ARG A O 1
ATOM 1697 N N . GLU A 1 209 ? 3.539 11.413 13.962 1.00 95.62 209 GLU A N 1
ATOM 1698 C CA . GLU A 1 209 ? 4.879 11.219 13.406 1.00 95.62 209 GLU A CA 1
ATOM 1699 C C . GLU A 1 209 ? 5.685 12.529 13.441 1.00 95.62 209 GLU A C 1
ATOM 1701 O O . GLU A 1 209 ? 5.280 13.553 12.891 1.00 95.62 209 GLU A O 1
ATOM 1706 N N . HIS A 1 210 ? 6.877 12.506 14.039 1.00 94.25 210 HIS A N 1
ATOM 1707 C CA . HIS A 1 210 ? 7.794 13.646 14.038 1.00 94.25 210 HIS A CA 1
ATOM 1708 C C . HIS A 1 210 ? 8.060 14.149 12.598 1.00 94.25 210 HIS A C 1
ATOM 1710 O O . HIS A 1 210 ? 8.421 13.345 11.732 1.00 94.25 210 HIS A O 1
ATOM 1716 N N . PRO A 1 211 ? 7.984 15.469 12.322 1.00 94.81 211 PRO A N 1
ATOM 1717 C CA . PRO A 1 211 ? 8.079 16.585 13.272 1.00 94.81 211 PRO A CA 1
ATOM 1718 C C . PRO A 1 211 ? 6.744 17.158 13.769 1.00 94.81 211 PRO A C 1
ATOM 1720 O O . PRO A 1 211 ? 6.745 18.258 14.321 1.00 94.81 211 PRO A O 1
ATOM 1723 N N . LEU A 1 212 ? 5.621 16.456 13.587 1.00 95.62 212 LEU A N 1
ATOM 1724 C CA . LEU A 1 212 ? 4.339 16.912 14.123 1.00 95.62 212 LEU A CA 1
ATOM 1725 C C . LEU A 1 212 ? 4.427 17.116 15.640 1.00 95.62 212 LEU A C 1
ATOM 1727 O O . LEU A 1 212 ? 4.987 16.286 16.363 1.00 95.62 212 LEU A O 1
ATOM 1731 N N . LYS A 1 213 ? 3.866 18.226 16.121 1.00 95.25 213 LYS A N 1
ATOM 1732 C CA . LYS A 1 213 ? 3.754 18.512 17.553 1.00 95.25 213 LYS A CA 1
ATOM 1733 C C . LYS A 1 213 ? 2.512 17.836 18.124 1.00 95.25 213 LYS A C 1
ATOM 1735 O O . LYS A 1 213 ? 1.546 17.605 17.398 1.00 95.25 213 LYS A O 1
ATOM 1740 N N . SER A 1 214 ? 2.541 17.545 19.421 1.00 96.06 214 SER A N 1
ATOM 1741 C CA . SER A 1 214 ? 1.340 17.172 20.169 1.00 96.06 214 SER A CA 1
ATOM 1742 C C . SER A 1 214 ? 0.314 18.304 20.115 1.00 96.06 214 SER A C 1
ATOM 1744 O O . SER A 1 214 ? 0.664 19.464 20.324 1.00 96.06 214 SER A O 1
ATOM 1746 N N . LEU A 1 215 ? -0.942 17.950 19.861 1.00 94.62 215 LEU A N 1
ATOM 1747 C CA . LEU A 1 215 ? -2.106 18.829 19.939 1.00 94.62 215 LEU A CA 1
ATOM 1748 C C . LEU A 1 215 ? -2.747 18.778 21.329 1.00 94.62 215 LEU A C 1
ATOM 1750 O O . LEU A 1 215 ? -3.326 19.762 21.782 1.00 94.62 215 LEU A O 1
ATOM 1754 N N . THR A 1 216 ? -2.644 17.631 22.005 1.00 93.69 216 THR A N 1
ATOM 1755 C CA . THR A 1 216 ? -3.159 17.420 23.363 1.00 93.69 216 THR A CA 1
ATOM 1756 C C . THR A 1 216 ? -2.134 16.722 24.254 1.00 93.69 216 THR A C 1
ATOM 1758 O O . THR A 1 216 ? -1.138 16.172 23.781 1.00 93.69 216 THR A O 1
ATOM 1761 N N . GLU A 1 217 ? -2.390 16.700 25.562 1.00 93.25 217 GLU A N 1
ATOM 1762 C CA . GLU A 1 217 ? -1.577 15.947 26.524 1.00 93.25 217 GLU A CA 1
ATOM 1763 C C . GLU A 1 217 ? -1.656 14.426 26.337 1.00 93.25 217 GLU A C 1
ATOM 1765 O O . GLU A 1 217 ? -0.766 13.708 26.796 1.00 93.25 217 GLU A O 1
ATOM 1770 N N . ASN A 1 218 ? -2.691 13.926 25.658 1.00 93.25 218 ASN A N 1
ATOM 1771 C CA . ASN A 1 218 ? -2.882 12.501 25.402 1.00 93.25 218 ASN A CA 1
ATOM 1772 C C . ASN A 1 218 ? -2.099 12.010 24.181 1.00 93.25 218 ASN A C 1
ATOM 1774 O O . ASN A 1 218 ? -1.934 10.803 24.012 1.00 93.25 218 ASN A O 1
ATOM 1778 N N . ASP A 1 219 ? -1.559 12.921 23.375 1.00 97.12 219 ASP A N 1
ATOM 1779 C CA . ASP A 1 219 ? -0.843 12.575 22.155 1.00 97.12 219 ASP A CA 1
ATOM 1780 C C . ASP A 1 219 ? 0.535 11.961 22.450 1.00 97.12 219 ASP A C 1
ATOM 1782 O O . ASP A 1 219 ? 1.223 12.301 23.420 1.00 97.12 219 ASP A O 1
ATOM 1786 N N . VAL A 1 220 ? 0.979 11.083 21.552 1.00 97.62 220 VAL A N 1
ATOM 1787 C CA . VAL A 1 220 ? 2.302 10.456 21.566 1.00 97.62 220 VAL A CA 1
ATOM 1788 C C . VAL A 1 220 ? 3.042 10.833 20.292 1.00 97.62 220 VAL A C 1
ATOM 1790 O O . VAL A 1 220 ? 2.628 10.456 19.201 1.00 97.62 220 VAL A O 1
ATOM 1793 N N . VAL A 1 221 ? 4.173 11.527 20.423 1.00 97.31 221 VAL A N 1
ATOM 1794 C CA . VAL A 1 221 ? 5.054 11.807 19.280 1.00 97.31 221 VAL A CA 1
ATOM 1795 C C . VAL A 1 221 ? 6.043 10.658 19.087 1.00 97.31 221 VAL A C 1
ATOM 1797 O O . VAL A 1 221 ? 6.762 10.277 20.018 1.00 97.31 221 VAL A O 1
ATOM 1800 N N . VAL A 1 222 ? 6.107 10.129 17.866 1.00 96.38 222 VAL A N 1
ATOM 1801 C CA . VAL A 1 222 ? 6.965 8.996 17.483 1.00 96.38 222 VAL A CA 1
ATOM 1802 C C . VAL A 1 222 ? 7.953 9.394 16.388 1.00 96.38 222 VAL A C 1
ATOM 1804 O O . VAL A 1 222 ? 7.666 10.247 15.548 1.00 96.38 222 VAL A O 1
ATOM 1807 N N . ARG A 1 223 ? 9.145 8.788 16.379 1.00 92.62 223 ARG A N 1
ATOM 1808 C CA . ARG A 1 223 ? 10.164 9.009 15.338 1.00 92.62 223 ARG A CA 1
ATOM 1809 C C . ARG A 1 223 ? 10.288 7.763 14.477 1.00 92.62 223 ARG A C 1
ATOM 1811 O O . ARG A 1 223 ? 11.052 6.861 14.795 1.00 92.62 223 ARG A O 1
ATOM 1818 N N . ILE A 1 224 ? 9.561 7.737 13.368 1.00 82.25 224 ILE A N 1
ATOM 1819 C CA . ILE A 1 224 ? 9.548 6.581 12.473 1.00 82.25 224 ILE A CA 1
ATOM 1820 C C . ILE A 1 224 ? 10.628 6.742 11.406 1.00 82.25 224 ILE A C 1
ATOM 1822 O O . ILE A 1 224 ? 10.632 7.699 10.632 1.00 82.25 224 ILE A O 1
ATOM 1826 N N . ASN A 1 225 ? 11.551 5.781 11.367 1.00 73.81 225 ASN A N 1
ATOM 1827 C CA . ASN A 1 225 ? 12.499 5.632 10.263 1.00 73.81 225 ASN A CA 1
ATOM 1828 C C . ASN A 1 225 ? 11.941 4.671 9.200 1.00 73.81 225 ASN A C 1
ATOM 1830 O O . ASN A 1 225 ? 11.842 5.018 8.026 1.00 73.81 225 ASN A O 1
ATOM 1834 N N . ARG A 1 226 ? 11.538 3.465 9.626 1.00 73.00 226 ARG A N 1
ATOM 1835 C CA . ARG A 1 226 ? 10.937 2.439 8.753 1.00 73.00 226 ARG A CA 1
ATOM 1836 C C . ARG A 1 226 ? 9.618 1.878 9.280 1.00 73.00 226 ARG A C 1
ATOM 1838 O O . ARG A 1 226 ? 8.739 1.607 8.474 1.00 73.00 226 ARG A O 1
ATOM 1845 N N . SER A 1 227 ? 9.509 1.696 10.592 1.00 88.12 227 SER A N 1
ATOM 1846 C CA . SER A 1 227 ? 8.333 1.164 11.289 1.00 88.12 227 SER A CA 1
ATOM 1847 C C . SER A 1 227 ? 8.305 1.691 12.723 1.00 88.12 227 SER A C 1
ATOM 1849 O O . SER A 1 227 ? 9.299 2.264 13.182 1.00 88.12 227 SER A O 1
ATOM 1851 N N . LEU A 1 228 ? 7.197 1.473 13.435 1.00 93.25 228 LEU A N 1
ATOM 1852 C CA . LEU A 1 228 ? 7.138 1.706 14.881 1.00 93.25 228 LEU A CA 1
ATOM 1853 C C . LEU A 1 228 ? 8.081 0.769 15.640 1.00 93.25 228 LEU A C 1
ATOM 1855 O O . LEU A 1 228 ? 8.228 -0.408 15.294 1.00 93.25 228 LEU A O 1
ATOM 1859 N N . GLU A 1 229 ? 8.666 1.281 16.720 1.00 95.06 229 GLU A N 1
ATOM 1860 C CA . GLU A 1 229 ? 9.393 0.474 17.694 1.00 95.06 229 GLU A CA 1
ATOM 1861 C C . GLU A 1 229 ? 8.479 0.053 18.851 1.00 95.06 229 GLU A C 1
ATOM 1863 O O . GLU A 1 229 ? 7.472 0.694 19.159 1.00 95.06 229 GLU A O 1
ATOM 1868 N N . LYS A 1 230 ? 8.845 -1.030 19.547 1.00 95.62 230 LYS A N 1
ATOM 1869 C CA . LYS A 1 230 ? 8.112 -1.501 20.734 1.00 95.62 230 LYS A CA 1
ATOM 1870 C C . LYS A 1 230 ? 7.994 -0.406 21.801 1.00 95.62 230 LYS A C 1
ATOM 1872 O O . LYS A 1 230 ? 6.942 -0.255 22.415 1.00 95.62 230 LYS A O 1
ATOM 1877 N N . THR A 1 231 ? 9.043 0.397 21.963 1.00 96.44 231 THR A N 1
ATOM 1878 C CA . THR A 1 231 ? 9.090 1.536 22.890 1.00 96.44 231 THR A CA 1
ATOM 1879 C C . THR A 1 231 ? 8.087 2.635 22.536 1.00 96.44 231 THR A C 1
ATOM 1881 O O . THR A 1 231 ? 7.603 3.319 23.436 1.00 96.44 231 THR A O 1
ATOM 1884 N N . ASP A 1 232 ? 7.746 2.809 21.258 1.00 96.81 232 ASP A N 1
ATOM 1885 C CA . ASP A 1 232 ? 6.721 3.759 20.831 1.00 96.81 232 ASP A CA 1
ATOM 1886 C C . ASP A 1 232 ? 5.331 3.263 21.206 1.00 96.81 232 ASP A C 1
ATOM 1888 O O . ASP A 1 232 ? 4.559 4.000 21.818 1.00 96.81 232 ASP A O 1
ATOM 1892 N N . LEU A 1 233 ? 5.037 1.990 20.940 1.00 97.00 233 LEU A N 1
ATOM 1893 C CA . LEU A 1 233 ? 3.770 1.391 21.350 1.00 97.00 233 LEU A CA 1
ATOM 1894 C C . LEU A 1 233 ? 3.608 1.373 22.877 1.00 97.00 233 LEU A C 1
ATOM 1896 O O . LEU A 1 233 ? 2.512 1.600 23.378 1.00 97.00 233 LEU A O 1
ATOM 1900 N N . ASP A 1 234 ? 4.691 1.192 23.632 1.00 97.88 234 ASP A N 1
ATOM 1901 C CA . ASP A 1 234 ? 4.650 1.283 25.094 1.00 97.88 234 ASP A CA 1
ATOM 1902 C C . ASP A 1 234 ? 4.232 2.677 25.579 1.00 97.88 234 ASP A C 1
ATOM 1904 O O . ASP A 1 234 ? 3.539 2.796 26.590 1.00 97.88 234 ASP A O 1
ATOM 1908 N N . LYS A 1 235 ? 4.603 3.746 24.859 1.00 98.06 235 LYS A N 1
ATOM 1909 C CA . LYS A 1 235 ? 4.109 5.103 25.152 1.00 98.06 235 LYS A CA 1
ATOM 1910 C C . LYS A 1 235 ? 2.612 5.214 24.860 1.00 98.06 235 LYS A C 1
ATOM 1912 O O . LYS A 1 235 ? 1.896 5.790 25.673 1.00 98.06 235 LYS A O 1
ATOM 1917 N N . VAL A 1 236 ? 2.138 4.634 23.755 1.00 97.94 236 VAL A N 1
ATOM 1918 C CA . VAL A 1 236 ? 0.705 4.603 23.404 1.00 97.94 236 VAL A CA 1
ATOM 1919 C C . VAL A 1 236 ? -0.096 3.854 24.468 1.00 97.94 236 VAL A C 1
ATOM 1921 O O . VAL A 1 236 ? -1.073 4.383 24.986 1.00 97.94 236 VAL A O 1
ATOM 1924 N N . LEU A 1 237 ? 0.356 2.671 24.891 1.00 97.94 237 LEU A N 1
ATOM 1925 C CA . LEU A 1 237 ? -0.312 1.888 25.934 1.00 97.94 237 LEU A CA 1
ATOM 1926 C C . LEU A 1 237 ? -0.349 2.617 27.281 1.00 97.94 237 LEU A C 1
ATOM 1928 O O . LEU A 1 237 ? -1.347 2.534 27.990 1.00 97.94 237 LEU A O 1
ATOM 1932 N N . LYS A 1 238 ? 0.694 3.384 27.623 1.00 97.75 238 LYS A N 1
ATOM 1933 C CA . LYS A 1 238 ? 0.681 4.251 28.813 1.00 97.75 238 LYS A CA 1
ATOM 1934 C C . LYS A 1 238 ? -0.369 5.361 28.726 1.00 97.75 238 LYS A C 1
ATOM 1936 O O . LYS A 1 238 ? -0.897 5.745 29.763 1.00 97.75 238 LYS A O 1
ATOM 1941 N N . LYS A 1 239 ? -0.682 5.861 27.525 1.00 98.06 239 LYS A N 1
ATOM 1942 C CA . LYS A 1 239 ? -1.784 6.814 27.307 1.00 98.06 239 LYS A CA 1
ATOM 1943 C C . LYS A 1 239 ? -3.154 6.147 27.329 1.00 98.06 239 LYS A C 1
ATOM 1945 O O . LYS A 1 239 ? -4.097 6.773 27.781 1.00 98.06 239 LYS A O 1
ATOM 1950 N N . ILE A 1 240 ? -3.257 4.882 26.922 1.00 97.94 240 ILE A N 1
ATOM 1951 C CA . ILE A 1 240 ? -4.494 4.086 27.020 1.00 97.94 240 ILE A CA 1
ATOM 1952 C C . ILE A 1 240 ? -4.789 3.679 28.477 1.00 97.94 240 ILE A C 1
ATOM 1954 O O . ILE A 1 240 ? -5.946 3.622 28.883 1.00 97.94 240 ILE A O 1
ATOM 1958 N N . TYR A 1 241 ? -3.752 3.433 29.285 1.00 97.81 241 TYR A N 1
ATOM 1959 C CA . TYR A 1 241 ? -3.847 2.912 30.656 1.00 97.81 241 TYR A CA 1
ATOM 1960 C C . TYR A 1 241 ? -4.894 3.591 31.569 1.00 97.81 241 TYR A C 1
ATOM 1962 O O . TYR A 1 241 ? -5.573 2.871 32.304 1.00 97.81 241 TYR A O 1
ATOM 1970 N N . PRO A 1 242 ? -5.072 4.929 31.570 1.00 97.44 242 PRO A N 1
ATOM 1971 C CA . PRO A 1 242 ? -6.058 5.589 32.427 1.00 97.44 242 PRO A CA 1
ATOM 1972 C C . PRO A 1 242 ? -7.517 5.280 32.063 1.00 97.44 242 PRO A C 1
ATOM 1974 O O . PRO A 1 242 ? -8.371 5.356 32.942 1.00 97.44 242 PRO A O 1
ATOM 1977 N N . PHE A 1 243 ? -7.798 4.909 30.811 1.00 96.56 243 PHE A N 1
ATOM 1978 C CA . PHE A 1 243 ? -9.157 4.745 30.278 1.00 96.56 243 PHE A CA 1
ATOM 1979 C C . PHE A 1 243 ? -9.737 3.339 30.469 1.00 96.56 243 PHE A C 1
ATOM 1981 O O . PHE A 1 243 ? -10.931 3.136 30.279 1.00 96.56 243 PHE A O 1
ATOM 1988 N N . VAL A 1 244 ? -8.901 2.359 30.816 1.00 97.00 244 VAL A N 1
ATOM 1989 C CA . VAL A 1 244 ? -9.280 0.940 30.782 1.00 97.00 244 VAL A CA 1
ATOM 1990 C C . VAL A 1 244 ? -9.510 0.344 32.172 1.00 97.00 244 VAL A C 1
ATOM 1992 O O . VAL A 1 244 ? -9.052 0.866 33.199 1.00 97.00 244 VAL A O 1
ATOM 1995 N N . ASP A 1 245 ? -10.224 -0.781 32.205 1.00 95.81 245 ASP A N 1
ATOM 1996 C CA . ASP A 1 245 ? -10.515 -1.531 33.427 1.00 95.81 245 ASP A CA 1
ATOM 1997 C C . ASP A 1 245 ? -9.260 -2.179 34.049 1.00 95.81 245 ASP A C 1
ATOM 1999 O O . ASP A 1 245 ? -8.176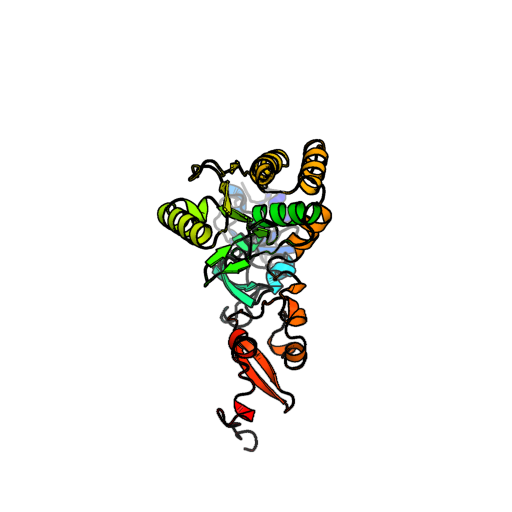 -2.227 33.459 1.00 95.81 245 ASP A O 1
ATOM 2003 N N . ASN A 1 246 ? -9.397 -2.686 35.278 1.00 96.62 246 ASN A N 1
ATOM 2004 C CA . ASN A 1 246 ? -8.280 -3.279 36.019 1.00 96.62 246 ASN A CA 1
ATOM 2005 C C . ASN A 1 246 ? -7.718 -4.549 35.360 1.00 96.62 246 ASN A C 1
ATOM 2007 O O . ASN A 1 246 ? -6.503 -4.740 35.371 1.00 96.62 246 ASN A O 1
ATOM 2011 N N . SER A 1 247 ? -8.564 -5.380 34.744 1.00 95.12 247 SER A N 1
ATOM 2012 C CA . SER A 1 247 ? -8.107 -6.595 34.058 1.00 95.12 247 SER A CA 1
ATOM 2013 C C . SER A 1 247 ? -7.214 -6.240 32.866 1.00 95.12 247 SER A C 1
ATOM 2015 O O . SER A 1 247 ? -6.130 -6.794 32.675 1.00 95.12 247 SER A O 1
ATOM 2017 N N . THR A 1 248 ? -7.615 -5.230 32.102 1.00 96.12 248 THR A N 1
ATOM 2018 C CA . THR A 1 248 ? -6.848 -4.701 30.981 1.00 96.12 248 THR A CA 1
ATOM 2019 C C . THR A 1 248 ? -5.555 -4.041 31.460 1.00 96.12 248 THR A C 1
ATOM 2021 O O . THR A 1 248 ? -4.501 -4.259 30.857 1.00 96.12 248 THR A O 1
ATOM 2024 N N . LYS A 1 249 ? -5.578 -3.296 32.575 1.00 97.56 249 LYS A N 1
ATOM 2025 C CA . LYS A 1 249 ? -4.361 -2.726 33.189 1.00 97.56 249 LYS A CA 1
ATOM 2026 C C . LYS A 1 249 ? -3.328 -3.803 33.524 1.00 97.56 249 LYS A C 1
ATOM 2028 O O . LYS A 1 249 ? -2.141 -3.612 33.253 1.00 97.56 249 LYS A O 1
ATOM 2033 N N . GLU A 1 250 ? -3.748 -4.951 34.051 1.00 97.12 250 GLU A N 1
ATOM 2034 C CA . GLU A 1 250 ? -2.854 -6.087 34.323 1.00 97.12 250 GLU A CA 1
ATOM 2035 C C . GLU A 1 250 ? -2.235 -6.669 33.042 1.00 97.12 250 GLU A C 1
ATOM 2037 O O . GLU A 1 250 ? -1.021 -6.926 32.998 1.00 97.12 250 GLU A O 1
ATOM 2042 N N . LYS A 1 251 ? -3.029 -6.808 31.968 1.00 96.44 251 LYS A N 1
ATOM 2043 C CA . LYS A 1 251 ? -2.527 -7.228 30.647 1.00 96.44 251 LYS A CA 1
ATOM 2044 C C . LYS A 1 251 ? -1.501 -6.230 30.099 1.00 96.44 251 LYS A C 1
ATOM 2046 O O . LYS A 1 251 ? -0.430 -6.646 29.652 1.00 96.44 251 LYS A O 1
ATOM 2051 N N . ILE A 1 252 ? -1.781 -4.925 30.186 1.00 97.38 252 ILE A N 1
ATOM 2052 C CA . ILE A 1 252 ? -0.853 -3.857 29.772 1.00 97.38 252 ILE A CA 1
ATOM 2053 C C . ILE A 1 252 ? 0.453 -3.946 30.563 1.00 97.38 252 ILE A C 1
ATOM 2055 O O . ILE A 1 252 ? 1.525 -4.001 29.964 1.00 97.38 252 ILE A O 1
ATOM 2059 N N . ASN A 1 253 ? 0.392 -4.042 31.892 1.00 97.62 253 ASN A N 1
ATOM 2060 C CA . ASN A 1 253 ? 1.586 -4.156 32.733 1.00 97.62 253 ASN A CA 1
ATOM 2061 C C . ASN A 1 253 ? 2.439 -5.383 32.376 1.00 97.62 253 ASN A C 1
ATOM 2063 O O . ASN A 1 253 ? 3.668 -5.302 32.337 1.00 97.62 253 ASN A O 1
ATOM 2067 N N . THR A 1 254 ? 1.795 -6.509 32.066 1.00 96.81 254 THR A N 1
ATOM 2068 C CA . THR A 1 254 ? 2.475 -7.719 31.584 1.00 96.81 254 THR A CA 1
ATOM 2069 C C . THR A 1 254 ? 3.151 -7.493 30.231 1.00 96.81 254 THR A C 1
ATOM 2071 O O . THR A 1 254 ? 4.298 -7.898 30.040 1.00 96.81 254 THR A O 1
ATOM 2074 N N . TYR A 1 255 ? 2.481 -6.820 29.297 1.00 97.12 255 TYR A N 1
ATOM 2075 C CA . TYR A 1 255 ? 3.023 -6.514 27.974 1.00 97.12 255 TYR A CA 1
ATOM 2076 C C . TYR A 1 255 ? 4.212 -5.547 28.020 1.00 97.12 255 TYR A C 1
ATOM 2078 O O . TYR A 1 255 ? 5.204 -5.748 27.317 1.00 97.12 255 TYR A O 1
ATOM 2086 N N . LEU A 1 256 ? 4.150 -4.518 28.871 1.00 97.19 256 LEU A N 1
ATOM 2087 C CA . LEU A 1 256 ? 5.220 -3.522 29.022 1.00 97.19 256 LEU A CA 1
ATOM 2088 C C . LEU A 1 256 ? 6.551 -4.145 29.476 1.00 97.19 256 LEU A C 1
ATOM 2090 O O . LEU A 1 256 ? 7.611 -3.592 29.206 1.00 97.19 256 LEU A O 1
ATOM 2094 N N . ARG A 1 257 ? 6.514 -5.309 30.137 1.00 97.25 257 ARG A N 1
ATOM 2095 C CA . ARG A 1 257 ? 7.712 -6.059 30.554 1.00 97.25 257 ARG A CA 1
ATOM 2096 C C . ARG A 1 257 ? 8.329 -6.896 29.432 1.00 97.25 257 ARG A C 1
ATOM 2098 O O . ARG A 1 257 ? 9.442 -7.391 29.593 1.00 97.25 257 ARG A O 1
ATOM 2105 N N . LYS A 1 258 ? 7.619 -7.109 28.321 1.00 96.19 258 LYS A N 1
ATOM 2106 C CA . LYS A 1 258 ? 8.118 -7.918 27.205 1.00 96.19 258 LYS A CA 1
ATOM 2107 C C . LYS A 1 258 ? 9.067 -7.091 26.328 1.00 96.19 258 LYS A C 1
ATOM 2109 O O . LYS A 1 258 ? 8.750 -5.941 26.019 1.00 96.19 258 LYS A O 1
ATOM 2114 N N . PRO A 1 259 ? 10.194 -7.674 25.878 1.00 96.06 259 PRO A N 1
ATOM 2115 C CA . PRO A 1 259 ? 11.215 -6.945 25.124 1.00 96.06 259 PRO A CA 1
ATOM 2116 C C . PRO A 1 259 ? 10.814 -6.669 23.666 1.00 96.06 259 PRO A C 1
ATOM 2118 O O . PRO A 1 259 ? 11.433 -5.845 23.001 1.00 96.06 259 PRO A O 1
ATOM 2121 N N . SER A 1 260 ? 9.794 -7.361 23.158 1.00 96.19 260 SER A N 1
ATOM 2122 C CA . SER A 1 260 ? 9.351 -7.304 21.768 1.00 96.19 260 SER A CA 1
ATOM 2123 C C . SER A 1 260 ? 7.833 -7.195 21.672 1.00 96.19 260 SER A C 1
ATOM 2125 O O . SER A 1 260 ? 7.111 -7.416 22.647 1.00 96.19 260 SER A O 1
ATOM 2127 N N . PHE A 1 261 ? 7.358 -6.881 20.469 1.00 97.31 261 PHE A N 1
ATOM 2128 C CA . PHE A 1 261 ? 5.962 -7.051 20.071 1.00 97.31 261 PHE A CA 1
ATOM 2129 C C . PHE A 1 261 ? 5.459 -8.472 20.366 1.00 97.31 261 PHE A C 1
ATOM 2131 O O . PHE A 1 261 ? 6.245 -9.425 20.328 1.00 97.31 261 PHE A O 1
ATOM 2138 N N . VAL A 1 262 ? 4.165 -8.609 20.672 1.00 95.81 262 VAL A N 1
ATOM 2139 C CA . VAL A 1 262 ? 3.554 -9.901 21.035 1.00 95.81 262 VAL A CA 1
ATOM 2140 C C . VAL A 1 262 ? 2.722 -10.466 19.894 1.00 95.81 262 VAL A C 1
ATOM 2142 O O . VAL A 1 262 ? 2.597 -11.684 19.795 1.00 95.81 262 VAL A O 1
ATOM 2145 N N . ASN A 1 263 ? 2.210 -9.614 19.002 1.00 95.00 263 ASN A N 1
ATOM 2146 C CA . ASN A 1 263 ? 1.305 -10.024 17.934 1.00 95.00 263 ASN A CA 1
ATOM 2147 C C . ASN A 1 263 ? 1.911 -9.886 16.525 1.00 95.00 263 ASN A C 1
ATOM 2149 O O . ASN A 1 263 ? 1.251 -9.461 15.575 1.00 95.00 263 ASN A O 1
ATOM 2153 N N . ASP A 1 264 ? 3.188 -10.257 16.376 1.00 91.88 264 ASP A N 1
ATOM 2154 C CA . ASP A 1 264 ? 3.933 -10.100 15.119 1.00 91.88 264 ASP A CA 1
ATOM 2155 C C . ASP A 1 264 ? 3.372 -10.941 13.960 1.00 91.88 264 ASP A C 1
ATOM 2157 O O . ASP A 1 264 ? 3.352 -10.489 12.816 1.00 91.88 264 ASP A O 1
ATOM 2161 N N . GLU A 1 265 ? 2.849 -12.134 14.249 1.00 91.25 265 GLU A N 1
ATOM 2162 C CA . GLU A 1 265 ? 2.216 -12.987 13.237 1.00 91.25 265 GLU A CA 1
ATOM 2163 C C . GLU A 1 265 ? 0.903 -12.387 12.720 1.00 91.25 265 GLU A C 1
ATOM 2165 O O . GLU A 1 265 ? 0.672 -12.362 11.508 1.00 91.25 265 GLU A O 1
ATOM 2170 N N . LEU A 1 266 ? 0.070 -11.819 13.604 1.00 88.94 266 LEU A N 1
ATOM 2171 C CA . LEU A 1 266 ? -1.125 -11.098 13.165 1.00 88.94 266 LEU A CA 1
ATOM 2172 C C . LEU A 1 266 ? -0.750 -9.853 12.367 1.00 88.94 266 LEU A C 1
ATOM 2174 O O . LEU A 1 266 ? -1.356 -9.604 11.330 1.00 88.94 266 LEU A O 1
ATOM 2178 N N . PHE A 1 267 ? 0.278 -9.117 12.793 1.00 90.12 267 PHE A N 1
ATOM 2179 C CA . PHE A 1 267 ? 0.779 -7.968 12.049 1.00 90.12 267 PHE A CA 1
ATOM 2180 C C . PHE A 1 267 ? 1.226 -8.347 10.633 1.00 90.12 267 PHE A C 1
ATOM 2182 O O . PHE A 1 267 ? 0.800 -7.708 9.672 1.00 90.12 267 PHE A O 1
ATOM 2189 N N . LYS A 1 268 ? 2.036 -9.402 10.470 1.00 84.31 268 LYS A N 1
ATOM 2190 C CA . LYS A 1 268 ? 2.458 -9.895 9.146 1.00 84.31 268 LYS A CA 1
ATOM 2191 C C . LYS A 1 268 ? 1.259 -10.305 8.300 1.00 84.31 268 LYS A C 1
ATOM 2193 O O . LYS A 1 268 ? 1.183 -9.932 7.131 1.00 84.31 268 LYS A O 1
ATOM 2198 N N . LYS A 1 269 ? 0.305 -11.024 8.897 1.00 83.19 269 LYS A N 1
ATOM 2199 C CA . LYS A 1 269 ? -0.937 -11.436 8.238 1.00 83.19 269 LYS A CA 1
ATOM 2200 C C . LYS A 1 269 ? -1.741 -10.224 7.770 1.00 83.19 269 LYS A C 1
ATOM 2202 O O . LYS A 1 269 ? -2.102 -10.150 6.601 1.00 83.19 269 LYS A O 1
ATOM 2207 N N . TYR A 1 270 ? -1.956 -9.241 8.635 1.00 85.31 270 TYR A N 1
ATOM 2208 C CA . TYR A 1 270 ? -2.684 -8.020 8.304 1.00 85.31 270 TYR A CA 1
ATOM 2209 C C . TYR A 1 270 ? -1.969 -7.205 7.235 1.00 85.31 270 TYR A C 1
ATOM 2211 O O . TYR A 1 270 ? -2.594 -6.827 6.251 1.00 85.31 270 TYR A O 1
ATOM 2219 N N . ARG A 1 271 ? -0.649 -7.028 7.353 1.00 82.06 271 ARG A N 1
ATOM 2220 C CA . ARG A 1 271 ? 0.183 -6.386 6.327 1.00 82.06 271 ARG A CA 1
ATOM 2221 C C . ARG A 1 271 ? 0.113 -7.097 4.981 1.00 82.06 271 ARG A C 1
ATOM 2223 O O . ARG A 1 271 ? 0.166 -6.414 3.966 1.00 82.06 271 ARG A O 1
ATOM 2230 N N . SER A 1 272 ? -0.017 -8.425 4.967 1.00 76.19 272 SER A N 1
ATOM 2231 C CA . SER A 1 272 ? -0.107 -9.206 3.728 1.00 76.19 272 SER A CA 1
ATOM 2232 C C . SER A 1 272 ? -1.405 -8.984 2.957 1.00 76.19 272 SER A C 1
ATOM 2234 O O . SER A 1 272 ? -1.413 -9.164 1.743 1.00 76.19 272 SER A O 1
ATOM 2236 N N . TYR A 1 273 ? -2.481 -8.561 3.633 1.00 74.31 273 TYR A N 1
ATOM 2237 C CA . TYR A 1 273 ? -3.720 -8.212 2.945 1.00 74.31 273 TYR A CA 1
ATOM 2238 C C . TYR A 1 273 ? -3.582 -6.918 2.165 1.00 74.31 273 TYR A C 1
ATOM 2240 O O . TYR A 1 273 ? -4.210 -6.793 1.123 1.00 74.31 273 TYR A O 1
ATOM 2248 N N . PHE A 1 274 ? -2.727 -5.986 2.596 1.00 70.06 274 PHE A N 1
ATOM 2249 C CA . PHE A 1 274 ? -2.608 -4.712 1.906 1.00 70.06 274 PHE A CA 1
ATOM 2250 C C . PHE A 1 274 ? -2.073 -4.903 0.490 1.00 70.06 274 PHE A C 1
ATOM 2252 O O . PHE A 1 274 ? -1.023 -5.523 0.298 1.00 70.06 274 PHE A O 1
ATOM 2259 N N . PRO A 1 275 ? -2.759 -4.325 -0.509 1.00 67.56 275 PRO A N 1
ATOM 2260 C CA . PRO A 1 275 ? -3.760 -3.252 -0.392 1.00 67.56 275 PRO A CA 1
ATOM 2261 C C . PRO A 1 275 ? -5.237 -3.670 -0.457 1.00 67.56 275 PRO A C 1
ATOM 2263 O O . PRO A 1 275 ? -6.094 -2.824 -0.678 1.00 67.56 275 PRO A O 1
ATOM 2266 N N . SER A 1 276 ? -5.557 -4.948 -0.320 1.00 74.00 276 SER A N 1
ATOM 2267 C CA . SER A 1 276 ? -6.933 -5.412 -0.142 1.00 74.00 276 SER A CA 1
ATOM 2268 C C . SER A 1 276 ? -7.435 -5.103 1.280 1.00 74.00 276 SER A C 1
ATOM 2270 O O . SER A 1 276 ? -6.625 -5.003 2.210 1.00 74.00 276 SER A O 1
ATOM 2272 N N . PRO A 1 277 ? -8.759 -4.954 1.479 1.00 78.19 277 PRO A N 1
ATOM 2273 C CA . PRO A 1 277 ? -9.320 -4.806 2.817 1.00 78.19 277 PRO A CA 1
ATOM 2274 C C . PRO A 1 277 ? -9.052 -6.059 3.657 1.00 78.19 277 PRO A C 1
ATOM 2276 O O . PRO A 1 277 ? -8.781 -7.141 3.129 1.00 78.19 277 PRO A O 1
ATOM 2279 N N . PHE A 1 278 ? -9.206 -5.944 4.977 1.00 80.06 278 PHE A N 1
ATOM 2280 C CA . PHE A 1 278 ? -9.240 -7.135 5.821 1.00 80.06 278 PHE A CA 1
ATOM 2281 C C . PHE A 1 278 ? -10.340 -8.099 5.345 1.00 80.06 278 PHE A C 1
ATOM 2283 O O . PHE A 1 278 ? -11.409 -7.628 4.936 1.00 80.06 278 PHE A O 1
ATOM 2290 N N . PRO A 1 279 ? -10.118 -9.428 5.392 1.00 81.69 279 PRO A N 1
ATOM 2291 C CA . PRO A 1 279 ? -11.057 -10.411 4.854 1.00 81.69 279 PRO A CA 1
ATOM 2292 C C . PRO A 1 279 ? -12.498 -10.216 5.333 1.00 81.69 279 PRO A C 1
ATOM 2294 O O . PRO A 1 279 ? -13.429 -10.317 4.537 1.00 81.69 279 PRO A O 1
ATOM 2297 N N . GLU A 1 280 ? -12.690 -9.863 6.604 1.00 82.75 280 GLU A N 1
ATOM 2298 C CA . GLU A 1 280 ? -13.990 -9.590 7.221 1.00 82.75 280 GLU A CA 1
ATOM 2299 C C . GLU A 1 280 ? -14.726 -8.366 6.653 1.00 82.75 280 GLU A C 1
ATOM 2301 O O . GLU A 1 280 ? -15.941 -8.262 6.796 1.00 82.75 280 GLU A O 1
ATOM 2306 N N . LYS A 1 281 ? -14.012 -7.449 5.993 1.00 84.56 281 LYS A N 1
ATOM 2307 C CA . LYS A 1 281 ? -14.567 -6.256 5.335 1.00 84.56 281 LYS A CA 1
ATOM 2308 C C . LYS A 1 281 ? -14.673 -6.405 3.815 1.00 84.56 281 LYS A C 1
ATOM 2310 O O . LYS A 1 281 ? -15.181 -5.495 3.158 1.00 84.56 281 LYS A O 1
ATOM 2315 N N . SER A 1 282 ? -14.191 -7.513 3.251 1.00 88.62 282 SER A N 1
ATOM 2316 C CA . SER A 1 282 ? -14.266 -7.766 1.811 1.00 88.62 282 SER A CA 1
ATOM 2317 C C . SER A 1 282 ? -15.705 -8.016 1.342 1.00 88.62 282 SER A C 1
ATOM 2319 O O . SER A 1 282 ? -16.550 -8.471 2.123 1.00 88.62 282 SER A O 1
ATOM 2321 N N . ILE A 1 283 ? -16.009 -7.764 0.064 1.00 91.38 283 ILE A N 1
ATOM 2322 C CA . ILE A 1 283 ? -17.327 -8.113 -0.491 1.00 91.38 283 ILE A CA 1
ATOM 2323 C C . ILE A 1 283 ? -17.544 -9.621 -0.550 1.00 91.38 283 ILE A C 1
ATOM 2325 O O . ILE A 1 283 ? -18.667 -10.055 -0.340 1.00 91.38 283 ILE A O 1
ATOM 2329 N N . LEU A 1 284 ? -16.481 -10.420 -0.700 1.00 90.75 284 LEU A N 1
ATOM 2330 C CA . LEU A 1 284 ? -16.586 -11.878 -0.613 1.00 90.75 284 LEU A CA 1
ATOM 2331 C C . LEU A 1 284 ? -17.214 -12.315 0.717 1.00 90.75 284 LEU A C 1
ATOM 2333 O O . LEU A 1 284 ? -17.978 -13.274 0.767 1.00 90.75 284 LEU A O 1
ATOM 2337 N N . LYS A 1 285 ? -16.890 -11.606 1.806 1.00 91.31 285 LYS A N 1
ATOM 2338 C CA . LYS A 1 285 ? -17.402 -11.924 3.139 1.00 91.31 285 LYS A CA 1
ATOM 2339 C C . LYS A 1 285 ? -18.711 -11.216 3.481 1.00 91.31 285 LYS A C 1
ATOM 2341 O O . LYS A 1 285 ? -19.539 -11.807 4.168 1.00 91.31 285 LYS A O 1
ATOM 2346 N N . THR A 1 286 ? -18.875 -9.965 3.059 1.00 91.00 286 THR A N 1
ATOM 2347 C CA . THR A 1 286 ? -20.026 -9.123 3.438 1.00 91.00 286 THR A CA 1
ATOM 2348 C C . THR A 1 286 ? -21.216 -9.241 2.486 1.00 91.00 286 THR A C 1
ATOM 2350 O O . THR A 1 286 ? -22.334 -8.996 2.918 1.00 91.00 286 THR A O 1
ATOM 2353 N N . HIS A 1 287 ? -20.973 -9.608 1.225 1.00 91.94 287 HIS A N 1
ATOM 2354 C CA . HIS A 1 287 ? -21.957 -9.723 0.143 1.00 91.94 287 HIS A CA 1
ATOM 2355 C C . HIS A 1 287 ? -21.624 -10.947 -0.742 1.00 91.94 287 HIS A C 1
ATOM 2357 O O . HIS A 1 287 ? -21.298 -10.791 -1.926 1.00 91.94 287 HIS A O 1
ATOM 2363 N N . PRO A 1 288 ? -21.590 -12.170 -0.174 1.00 93.50 288 PRO A N 1
ATOM 2364 C CA . PRO A 1 288 ? -21.147 -13.368 -0.890 1.00 93.50 288 PRO A CA 1
ATOM 2365 C C . PRO A 1 288 ? -21.950 -13.637 -2.171 1.00 93.50 288 PRO A C 1
ATOM 2367 O O . PRO A 1 288 ? -21.371 -14.095 -3.153 1.00 93.50 288 PRO A O 1
ATOM 2370 N N . GLU A 1 289 ? -23.234 -13.278 -2.203 1.00 91.25 289 GLU A N 1
ATOM 2371 C CA . GLU A 1 289 ? -24.123 -13.410 -3.361 1.00 91.25 289 GLU A CA 1
ATOM 2372 C C . GLU A 1 289 ? -23.639 -12.619 -4.583 1.00 91.25 289 GLU A C 1
ATOM 2374 O O . GLU A 1 289 ? -23.813 -13.050 -5.720 1.00 91.25 289 GLU A O 1
ATOM 2379 N N . LEU A 1 290 ? -22.953 -11.490 -4.375 1.00 92.19 290 LEU A N 1
ATOM 2380 C CA . LEU A 1 290 ? -22.385 -10.714 -5.477 1.00 92.19 290 LEU A CA 1
ATOM 2381 C C . LEU A 1 290 ? -21.206 -11.426 -6.146 1.00 92.19 290 LEU A C 1
ATOM 2383 O O . LEU A 1 290 ? -20.885 -11.118 -7.293 1.00 92.19 290 LEU A O 1
ATOM 2387 N N . SER A 1 291 ? -20.578 -12.388 -5.467 1.00 90.06 291 SER A N 1
ATOM 2388 C CA . SER A 1 291 ? -19.494 -13.184 -6.053 1.00 90.06 291 SER A CA 1
ATOM 2389 C C . SER A 1 291 ? -20.008 -14.107 -7.160 1.00 90.06 291 SER A C 1
ATOM 2391 O O . SER A 1 291 ? -19.273 -14.384 -8.103 1.00 90.06 291 SER A O 1
ATOM 2393 N N . GLU A 1 292 ? -21.273 -14.533 -7.090 1.00 90.94 292 GLU A N 1
ATOM 2394 C CA . GLU A 1 292 ? -21.914 -15.350 -8.131 1.00 90.94 292 GLU A CA 1
ATOM 2395 C C . GLU A 1 292 ? -22.159 -14.555 -9.418 1.00 90.94 292 GLU A C 1
ATOM 2397 O O . GLU A 1 292 ? -22.175 -15.116 -10.510 1.00 90.94 292 GLU A O 1
ATOM 2402 N N . GLU A 1 293 ? -22.311 -13.235 -9.297 1.00 95.12 293 GLU A N 1
ATOM 2403 C CA . GLU A 1 293 ? -22.479 -12.333 -10.433 1.00 95.12 293 GLU A CA 1
ATOM 2404 C C . GLU A 1 293 ? -21.163 -11.704 -10.915 1.00 95.12 293 GLU A C 1
ATOM 2406 O O . GLU A 1 293 ? -21.185 -10.815 -11.768 1.00 95.12 293 GLU A O 1
ATOM 2411 N N . TRP A 1 294 ? -20.012 -12.105 -10.374 1.00 95.19 294 TRP A N 1
ATOM 2412 C CA . TRP A 1 294 ? -18.717 -11.548 -10.758 1.00 95.19 294 TRP A CA 1
ATOM 2413 C C . TRP A 1 294 ? -18.256 -12.092 -12.117 1.00 95.19 294 TRP A C 1
ATOM 2415 O O . TRP A 1 294 ? -18.120 -13.299 -12.305 1.00 95.19 294 TRP A O 1
ATOM 2425 N N . ASP A 1 295 ? -17.946 -11.209 -13.069 1.00 95.25 295 ASP A N 1
ATOM 2426 C CA . ASP A 1 295 ? -17.388 -11.615 -14.367 1.00 95.25 295 ASP A CA 1
ATOM 2427 C C . ASP A 1 295 ? -15.866 -11.841 -14.230 1.00 95.25 295 ASP A C 1
ATOM 2429 O O . ASP A 1 295 ? -15.061 -10.917 -14.373 1.00 95.25 295 ASP A O 1
ATOM 2433 N N . TYR A 1 296 ? -15.463 -13.065 -13.866 1.00 89.88 296 TYR A N 1
ATOM 2434 C CA . TYR A 1 296 ? -14.066 -13.408 -13.553 1.00 89.88 296 TYR A CA 1
ATOM 2435 C C . TYR A 1 296 ? -13.102 -13.244 -14.728 1.00 89.88 296 TYR A C 1
ATOM 2437 O O . TYR A 1 296 ? -11.930 -12.943 -14.497 1.00 89.88 296 TYR A O 1
ATOM 2445 N N . ASP A 1 297 ? -13.581 -13.408 -15.958 1.00 87.62 297 ASP A N 1
ATOM 2446 C CA . ASP A 1 297 ? -12.752 -13.266 -17.151 1.00 87.62 297 ASP A CA 1
ATOM 2447 C C . ASP A 1 297 ? -12.477 -11.790 -17.438 1.00 87.62 297 ASP A C 1
ATOM 2449 O O . ASP A 1 297 ? -11.328 -11.395 -17.643 1.00 87.62 297 ASP A O 1
ATOM 2453 N N . LYS A 1 298 ? -13.517 -10.946 -17.395 1.00 86.12 298 LYS A N 1
ATOM 2454 C CA . LYS A 1 298 ? -13.365 -9.510 -17.671 1.00 86.12 298 LYS A CA 1
ATOM 2455 C C . LYS A 1 298 ? -12.732 -8.730 -16.530 1.00 86.12 298 LYS A C 1
ATOM 2457 O O . LYS A 1 298 ? -12.087 -7.714 -16.785 1.00 86.12 298 LYS A O 1
ATOM 2462 N N . ASN A 1 299 ? -12.897 -9.191 -15.294 1.00 85.44 299 ASN A N 1
ATOM 2463 C CA . ASN A 1 299 ? -12.264 -8.568 -14.137 1.00 85.44 299 ASN A CA 1
ATOM 2464 C C . ASN A 1 299 ? -10.854 -9.098 -13.868 1.00 85.44 299 ASN A C 1
ATOM 2466 O O . ASN A 1 299 ? -10.180 -8.534 -13.012 1.00 85.44 299 ASN A O 1
ATOM 2470 N N . TYR A 1 300 ? -10.379 -10.143 -14.555 1.00 78.56 300 TYR A N 1
ATOM 2471 C CA . TYR A 1 300 ? -9.063 -10.721 -14.282 1.00 78.56 300 TYR A CA 1
ATOM 2472 C C . TYR A 1 300 ? -7.947 -9.651 -14.325 1.00 78.56 300 TYR A C 1
ATOM 2474 O O . TYR A 1 300 ? -7.857 -8.896 -15.298 1.00 78.56 300 TYR A O 1
ATOM 2482 N N . PRO A 1 301 ? -7.060 -9.580 -13.309 1.00 75.25 301 PRO A N 1
ATOM 2483 C CA . PRO A 1 301 ? -6.856 -10.540 -12.212 1.00 75.25 301 PRO A CA 1
ATOM 2484 C C . PRO A 1 301 ? -7.632 -10.248 -10.911 1.00 75.25 301 PRO A C 1
ATOM 2486 O O . PRO A 1 301 ? -7.356 -10.874 -9.889 1.00 75.25 301 PRO A O 1
ATOM 2489 N N . LEU A 1 302 ? -8.560 -9.294 -10.921 1.00 84.50 302 LEU A N 1
ATOM 2490 C CA . LEU A 1 302 ? -9.284 -8.810 -9.747 1.00 84.50 302 LEU A CA 1
ATOM 2491 C C . LEU A 1 302 ? -10.311 -9.829 -9.248 1.00 84.50 302 LEU A C 1
ATOM 2493 O O . LEU A 1 302 ? -11.009 -10.479 -10.034 1.00 84.50 302 LEU A O 1
ATOM 2497 N N . ARG A 1 303 ? -10.436 -9.924 -7.924 1.00 88.94 303 ARG A N 1
ATOM 2498 C CA . ARG A 1 303 ? -11.363 -10.826 -7.239 1.00 88.94 303 ARG A CA 1
ATOM 2499 C C . ARG A 1 303 ? -12.190 -10.103 -6.171 1.00 88.94 303 ARG A C 1
ATOM 2501 O O . ARG A 1 303 ? -11.756 -9.059 -5.679 1.00 88.94 303 ARG A O 1
ATOM 2508 N N . PRO A 1 304 ? -13.353 -10.654 -5.774 1.00 89.62 304 PRO A N 1
ATOM 2509 C CA . PRO A 1 304 ? -14.202 -10.060 -4.741 1.00 89.62 304 PRO A CA 1
ATOM 2510 C C . PRO A 1 304 ? -13.474 -9.749 -3.420 1.00 89.62 304 PRO A C 1
ATOM 2512 O O . PRO A 1 304 ? -13.729 -8.721 -2.795 1.00 89.62 304 PRO A O 1
ATOM 2515 N N . GLU A 1 305 ? -12.515 -10.576 -2.997 1.00 86.50 305 GLU A N 1
ATOM 2516 C CA . GLU A 1 305 ? -11.724 -10.334 -1.783 1.00 86.50 305 GLU A CA 1
ATOM 2517 C C . GLU A 1 305 ? -10.881 -9.047 -1.823 1.00 86.50 305 GLU A C 1
ATOM 2519 O O . GLU A 1 305 ? -10.496 -8.536 -0.772 1.00 86.50 305 GLU A O 1
ATOM 2524 N N . ASN A 1 306 ? -10.619 -8.488 -3.009 1.00 83.19 306 ASN A N 1
ATOM 2525 C CA . ASN A 1 306 ? -9.810 -7.279 -3.156 1.00 83.19 306 ASN A CA 1
ATOM 2526 C C . ASN A 1 306 ? -10.563 -5.986 -2.808 1.00 83.19 306 ASN A C 1
ATOM 2528 O O . ASN A 1 306 ? -9.932 -4.935 -2.704 1.00 83.19 306 ASN A O 1
ATO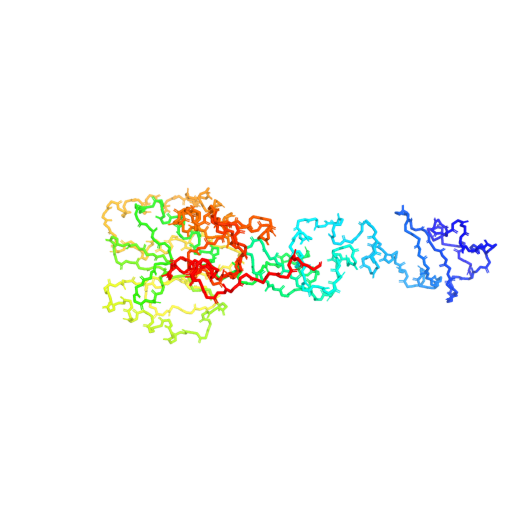M 2532 N N . PHE A 1 307 ? -11.886 -6.037 -2.612 1.00 86.31 307 PHE A N 1
ATOM 2533 C CA . PHE A 1 307 ? -12.717 -4.837 -2.497 1.00 86.31 307 PHE A CA 1
ATOM 2534 C C . PHE A 1 307 ? -13.578 -4.829 -1.241 1.00 86.31 307 PHE A C 1
ATOM 2536 O O . PHE A 1 307 ? -14.141 -5.849 -0.846 1.00 86.31 307 PHE A O 1
ATOM 2543 N N . SER A 1 308 ? -13.719 -3.652 -0.627 1.00 86.44 308 SER A N 1
ATOM 2544 C CA . SER A 1 308 ? -14.727 -3.399 0.404 1.00 86.44 308 SER A CA 1
ATOM 2545 C C . SER A 1 308 ? -16.046 -2.976 -0.241 1.00 86.44 308 SER A C 1
ATOM 2547 O O . SER A 1 308 ? -16.057 -2.435 -1.347 1.00 86.44 308 SER A O 1
ATOM 2549 N N . TYR A 1 309 ? -17.168 -3.177 0.454 1.00 86.94 309 TYR A N 1
ATOM 2550 C CA . TYR A 1 309 ? -18.502 -2.902 -0.097 1.00 86.94 309 TYR A CA 1
ATOM 2551 C C . TYR A 1 309 ? -18.721 -1.445 -0.534 1.00 86.94 309 TYR A C 1
ATOM 2553 O O . TYR A 1 309 ? -19.569 -1.188 -1.376 1.00 86.94 309 TYR A O 1
ATOM 2561 N N . GLY A 1 310 ? -17.978 -0.481 0.015 1.00 84.50 310 GLY A N 1
ATOM 2562 C CA . GLY A 1 310 ? -18.086 0.936 -0.351 1.00 84.50 310 GLY A CA 1
ATOM 2563 C C . GLY A 1 310 ? -17.247 1.349 -1.566 1.00 84.50 310 GLY A C 1
ATOM 2564 O O . GLY A 1 310 ? -17.244 2.528 -1.915 1.00 84.50 310 GLY A O 1
ATOM 2565 N N . SER A 1 311 ? -16.508 0.423 -2.187 1.00 84.69 311 SER A N 1
ATOM 2566 C CA . SER A 1 311 ? -15.614 0.722 -3.310 1.00 84.69 311 SER A CA 1
ATOM 2567 C C . SER A 1 311 ? -16.369 1.311 -4.510 1.00 84.69 311 SER A C 1
ATOM 2569 O O . SER A 1 311 ? -17.381 0.780 -4.960 1.00 84.69 311 SER A O 1
ATOM 2571 N N . GLY A 1 312 ? -15.852 2.410 -5.062 1.00 85.44 312 GLY A N 1
ATOM 2572 C CA . GLY A 1 312 ? -16.382 3.041 -6.274 1.00 85.44 312 GLY A CA 1
ATOM 2573 C C . GLY A 1 312 ? -15.872 2.425 -7.581 1.00 85.44 312 GLY A C 1
ATOM 2574 O O . GLY A 1 312 ? -16.128 2.994 -8.635 1.00 85.44 312 GLY A O 1
ATOM 2575 N N . ASN A 1 313 ? -15.125 1.316 -7.537 1.00 86.88 313 ASN A N 1
ATOM 2576 C CA . ASN A 1 313 ? -14.537 0.708 -8.730 1.00 86.88 313 ASN A CA 1
ATOM 2577 C C . ASN A 1 313 ? -15.633 0.189 -9.668 1.00 86.88 313 ASN A C 1
ATOM 2579 O O . ASN A 1 313 ? -16.474 -0.612 -9.252 1.00 86.88 313 ASN A O 1
ATOM 2583 N N . ASP A 1 314 ? -15.592 0.620 -10.929 1.00 89.69 314 ASP A N 1
ATOM 2584 C CA . ASP A 1 314 ? -16.378 0.028 -12.009 1.00 89.69 314 ASP A CA 1
ATOM 2585 C C . ASP A 1 314 ? -15.828 -1.362 -12.344 1.00 89.69 314 ASP A C 1
ATOM 2587 O O . ASP A 1 314 ? -14.644 -1.532 -12.639 1.00 89.69 314 ASP A O 1
ATOM 2591 N N . LEU A 1 315 ? -16.698 -2.364 -12.228 1.00 93.88 315 LEU A N 1
ATOM 2592 C CA . LEU A 1 315 ? -16.377 -3.778 -12.386 1.00 93.88 315 LEU A CA 1
ATOM 2593 C C . LEU A 1 315 ? -17.398 -4.432 -13.314 1.00 93.88 315 LEU A C 1
ATOM 2595 O O . LEU A 1 315 ? -18.532 -3.960 -13.453 1.00 93.88 315 LEU A O 1
ATOM 2599 N N . TRP A 1 316 ? -16.988 -5.520 -13.957 1.00 95.50 316 TRP A N 1
ATOM 2600 C CA . TRP A 1 316 ? -17.854 -6.311 -14.818 1.00 95.50 316 TRP A CA 1
ATOM 2601 C C . TRP A 1 316 ? -18.658 -7.323 -14.009 1.00 95.50 316 TRP A C 1
ATOM 2603 O O . TRP A 1 316 ? -18.137 -8.020 -13.140 1.00 95.50 316 TRP A O 1
ATOM 2613 N N . TRP A 1 317 ? -19.940 -7.413 -14.331 1.00 95.69 317 TRP A N 1
ATOM 2614 C CA . TRP A 1 317 ? -20.893 -8.310 -13.702 1.00 95.69 317 TRP A CA 1
ATOM 2615 C C . TRP A 1 317 ? -21.588 -9.145 -14.767 1.00 95.69 317 TRP A C 1
ATOM 2617 O O . TRP A 1 317 ? -21.925 -8.632 -15.837 1.00 95.69 317 TRP A O 1
ATOM 2627 N N . LEU A 1 318 ? -21.856 -10.402 -14.441 1.00 95.62 318 LEU A N 1
ATOM 2628 C CA . LEU A 1 318 ? -22.633 -11.333 -15.237 1.00 95.62 318 LEU A CA 1
ATOM 2629 C C . LEU A 1 318 ? -23.862 -11.743 -14.425 1.00 95.62 318 LEU A C 1
ATOM 2631 O O . LEU A 1 318 ? -23.756 -12.516 -13.480 1.00 95.62 318 LEU A O 1
ATOM 2635 N N . CYS A 1 319 ? -25.039 -11.203 -14.754 1.00 93.56 319 CYS A N 1
ATOM 2636 C CA . CYS A 1 319 ? -26.238 -11.564 -13.989 1.00 93.56 319 CYS A CA 1
ATOM 2637 C C . CYS A 1 319 ? -26.710 -12.994 -14.315 1.00 93.56 319 CYS A C 1
ATOM 2639 O O . CYS A 1 319 ? -26.370 -13.517 -15.379 1.00 93.56 319 CYS A O 1
ATOM 2641 N N . PRO A 1 320 ? -27.608 -13.589 -13.502 1.00 93.12 320 PRO A N 1
ATOM 2642 C CA . PRO A 1 320 ? -28.109 -14.952 -13.725 1.00 93.12 320 PRO A CA 1
ATOM 2643 C C . PRO A 1 320 ? -28.816 -15.183 -15.072 1.00 93.12 320 PRO A C 1
ATOM 2645 O O . PRO A 1 320 ? -28.978 -16.320 -15.499 1.00 93.12 320 PRO A O 1
ATOM 2648 N N . LYS A 1 321 ? -29.241 -14.113 -15.763 1.00 92.31 321 LYS A N 1
ATOM 2649 C CA . LYS A 1 321 ? -29.811 -14.186 -17.124 1.00 92.31 321 LYS A CA 1
ATOM 2650 C C . LYS A 1 321 ? -28.752 -14.142 -18.238 1.00 92.31 321 LYS A C 1
ATOM 2652 O O . LYS A 1 321 ? -29.113 -14.078 -19.407 1.00 92.31 321 LYS A O 1
ATOM 2657 N N . GLY A 1 322 ? -27.464 -14.123 -17.893 1.00 91.31 322 GLY A N 1
ATOM 2658 C CA . GLY A 1 322 ? -26.345 -14.101 -18.837 1.00 91.31 322 GLY A CA 1
ATOM 2659 C C . GLY A 1 322 ? -25.986 -12.719 -19.389 1.00 91.31 322 GLY A C 1
ATOM 2660 O O . GLY A 1 322 ? -25.166 -12.618 -20.299 1.00 91.31 322 GLY A O 1
ATOM 2661 N N . HIS A 1 323 ? -26.563 -11.631 -18.871 1.00 93.19 323 HIS A N 1
ATOM 2662 C CA . HIS A 1 323 ? -26.186 -10.292 -19.323 1.00 93.19 323 HIS A CA 1
ATOM 2663 C C . HIS A 1 323 ? -24.873 -9.845 -18.676 1.00 93.19 323 HIS A C 1
ATOM 2665 O O . HIS A 1 323 ? -24.807 -9.730 -17.451 1.00 93.19 323 HIS A O 1
ATOM 2671 N N . SER A 1 324 ? -23.877 -9.506 -19.498 1.00 94.06 324 SER A N 1
ATOM 2672 C CA . SER A 1 324 ? -22.620 -8.896 -19.046 1.00 94.06 324 SER A CA 1
ATOM 2673 C C . SER A 1 324 ? -22.722 -7.364 -19.069 1.00 94.06 324 SER A C 1
ATOM 2675 O O . SER A 1 324 ? -23.135 -6.769 -20.072 1.00 94.06 324 SER A O 1
ATOM 2677 N N . TYR A 1 325 ? -22.386 -6.704 -17.961 1.00 94.00 325 TYR A N 1
ATOM 2678 C CA . TYR A 1 325 ? -22.438 -5.245 -17.827 1.00 94.00 325 TYR A CA 1
ATOM 2679 C C . TYR A 1 325 ? -21.411 -4.707 -16.837 1.00 94.00 325 TYR A C 1
ATOM 2681 O O . TYR A 1 325 ? -21.085 -5.347 -15.847 1.00 94.00 325 TYR A O 1
ATOM 2689 N N . GLU A 1 326 ? -20.971 -3.477 -17.077 1.00 94.44 326 GLU A N 1
ATOM 2690 C CA . GLU A 1 326 ? -20.117 -2.726 -16.161 1.00 94.44 326 GLU A CA 1
ATOM 2691 C C . GLU A 1 326 ? -20.960 -1.887 -15.187 1.00 94.44 326 GLU A C 1
ATOM 2693 O O . GLU A 1 326 ? -21.980 -1.289 -15.570 1.00 94.44 326 GLU A O 1
ATOM 2698 N N . ARG A 1 327 ? -20.554 -1.871 -13.913 1.00 93.56 327 ARG A N 1
ATOM 2699 C CA . ARG A 1 327 ? -21.142 -1.032 -12.862 1.00 93.56 327 ARG A CA 1
ATOM 2700 C C . ARG A 1 327 ? -20.191 -0.877 -11.678 1.00 93.56 327 ARG A C 1
ATOM 2702 O O . ARG A 1 327 ? -19.541 -1.850 -11.294 1.00 93.56 327 ARG A O 1
ATOM 2709 N N . SER A 1 328 ? -20.224 0.290 -11.036 1.00 93.06 328 SER A N 1
ATOM 2710 C CA . SER A 1 328 ? -19.524 0.516 -9.774 1.00 93.06 328 SER A CA 1
ATOM 2711 C C . SER A 1 328 ? -20.009 -0.416 -8.659 1.00 93.06 328 SER A C 1
ATOM 2713 O O . SER A 1 328 ? -21.209 -0.666 -8.493 1.00 93.06 328 SER A O 1
ATOM 2715 N N . LEU A 1 329 ? -19.068 -0.918 -7.864 1.00 91.56 329 LEU A N 1
ATOM 2716 C CA . LEU A 1 329 ? -19.345 -1.857 -6.779 1.00 91.56 329 LEU A CA 1
ATOM 2717 C C . LEU A 1 329 ? -20.245 -1.256 -5.692 1.00 91.56 329 LEU A C 1
ATOM 2719 O O . LEU A 1 329 ? -21.221 -1.891 -5.309 1.00 91.56 329 LEU A O 1
ATOM 2723 N N . ASN A 1 330 ? -20.024 -0.011 -5.270 1.00 91.19 330 ASN A N 1
ATOM 2724 C CA . ASN A 1 330 ? -20.887 0.678 -4.300 1.00 91.19 330 ASN A CA 1
ATOM 2725 C C . ASN A 1 330 ? -22.346 0.848 -4.775 1.00 91.19 330 ASN A C 1
ATOM 2727 O O . ASN A 1 330 ? -23.267 0.977 -3.968 1.00 91.19 330 ASN A O 1
ATOM 2731 N N . THR A 1 331 ? -22.590 0.843 -6.086 1.00 92.12 331 THR A N 1
ATOM 2732 C CA . THR A 1 331 ? -23.946 0.864 -6.647 1.00 92.12 331 THR A CA 1
ATOM 2733 C C . THR A 1 331 ? -24.609 -0.508 -6.511 1.00 92.12 331 THR A C 1
ATOM 2735 O O . THR A 1 331 ? -25.809 -0.592 -6.243 1.00 92.12 331 THR A O 1
ATOM 2738 N N . ARG A 1 332 ? -23.827 -1.585 -6.652 1.00 93.81 332 ARG A N 1
ATOM 2739 C CA . ARG A 1 332 ? -24.285 -2.966 -6.458 1.00 93.81 332 ARG A CA 1
ATOM 2740 C C . ARG A 1 332 ? -24.596 -3.272 -4.996 1.00 93.81 332 ARG A C 1
ATOM 2742 O O . ARG A 1 332 ? -25.601 -3.918 -4.734 1.00 93.81 332 ARG A O 1
ATOM 2749 N N . THR A 1 333 ? -23.757 -2.804 -4.077 1.00 92.19 333 THR A N 1
ATOM 2750 C CA . THR A 1 333 ? -23.858 -3.075 -2.635 1.00 92.19 333 THR A CA 1
ATOM 2751 C C . THR A 1 333 ? -24.780 -2.073 -1.935 1.00 92.19 333 THR A C 1
ATOM 2753 O O . THR A 1 333 ? -25.863 -2.438 -1.498 1.00 92.19 333 THR A O 1
ATOM 2756 N N . SER A 1 334 ? -24.409 -0.789 -1.865 1.00 87.62 334 SER A N 1
ATOM 2757 C CA . SER A 1 334 ? -25.114 0.216 -1.054 1.00 87.62 334 SER A CA 1
ATOM 2758 C C . SER A 1 334 ? -26.478 0.615 -1.614 1.00 87.62 334 SER A C 1
ATOM 2760 O O . SER A 1 334 ? -27.353 1.003 -0.849 1.00 87.62 334 SER A O 1
ATOM 2762 N N . HIS A 1 335 ? -26.667 0.531 -2.933 1.00 83.19 335 HIS A N 1
ATOM 2763 C CA . HIS A 1 335 ? -27.922 0.922 -3.587 1.00 83.19 335 HIS A CA 1
ATOM 2764 C C . HIS A 1 335 ? -28.736 -0.272 -4.106 1.00 83.19 335 HIS A C 1
ATOM 2766 O O . HIS A 1 335 ? -29.868 -0.081 -4.547 1.00 83.19 335 HIS A O 1
ATOM 2772 N N . GLY A 1 336 ? -28.171 -1.486 -4.108 1.00 85.94 336 GLY A N 1
ATOM 2773 C CA . GLY A 1 336 ? -28.837 -2.694 -4.612 1.00 85.94 336 GLY A CA 1
ATOM 2774 C C . GLY A 1 336 ? -29.199 -2.652 -6.103 1.00 85.94 336 GLY A C 1
ATOM 2775 O O . GLY A 1 336 ? -30.070 -3.395 -6.556 1.00 85.94 336 GLY A O 1
ATOM 2776 N N . ILE A 1 337 ? -28.580 -1.769 -6.895 1.00 90.12 337 ILE A N 1
ATOM 2777 C CA . ILE A 1 337 ? -28.922 -1.613 -8.314 1.00 90.12 337 ILE A CA 1
ATOM 2778 C C . ILE A 1 337 ? -28.148 -2.654 -9.126 1.00 90.12 337 ILE A C 1
ATOM 2780 O O . ILE A 1 337 ? -26.944 -2.522 -9.340 1.00 90.12 337 ILE A O 1
ATOM 2784 N N . GLY A 1 338 ? -28.860 -3.674 -9.607 1.00 91.12 338 GLY A N 1
ATOM 2785 C CA . GLY A 1 338 ? -28.308 -4.766 -10.411 1.00 91.12 338 GLY A CA 1
ATOM 2786 C C . GLY A 1 338 ? -28.318 -4.514 -11.925 1.00 91.12 338 GLY A C 1
ATOM 2787 O O . GLY A 1 338 ? -28.016 -3.427 -12.426 1.00 91.12 338 GLY A O 1
ATOM 2788 N N . CYS A 1 339 ? -28.658 -5.559 -12.679 1.00 94.12 339 CYS A N 1
ATOM 2789 C CA . CYS A 1 339 ? -28.535 -5.582 -14.132 1.00 94.12 339 CYS A CA 1
ATOM 2790 C C . CYS A 1 339 ? -29.406 -4.517 -14.840 1.00 94.12 339 CYS A C 1
ATOM 2792 O O . CYS A 1 339 ? -30.639 -4.532 -14.710 1.00 94.12 339 CYS A O 1
ATOM 2794 N N . PRO A 1 340 ? -28.811 -3.620 -15.658 1.00 93.50 340 PRO A N 1
ATOM 2795 C CA . PRO A 1 340 ? -29.558 -2.581 -16.367 1.00 93.50 340 PRO A CA 1
ATOM 2796 C C . PRO A 1 340 ? -30.457 -3.146 -17.475 1.00 93.50 340 PRO A C 1
ATOM 2798 O O . PRO A 1 340 ? -31.463 -2.529 -17.806 1.00 93.50 340 PRO A O 1
ATOM 2801 N N . TYR A 1 341 ? -30.125 -4.319 -18.022 1.00 93.56 341 TYR A N 1
ATOM 2802 C CA . TYR A 1 341 ? -30.952 -5.000 -19.020 1.00 93.56 341 TYR A CA 1
ATOM 2803 C C . TYR A 1 341 ? -32.183 -5.642 -18.374 1.00 93.56 341 TYR A C 1
ATOM 2805 O O . TYR A 1 341 ? -33.301 -5.446 -18.838 1.00 93.56 341 TYR A O 1
ATOM 2813 N N . CYS A 1 342 ? -32.008 -6.333 -17.239 1.00 92.44 342 CYS A N 1
ATOM 2814 C CA . CYS A 1 342 ? -33.127 -6.933 -16.505 1.00 92.44 342 CYS A CA 1
ATOM 2815 C C . CYS A 1 342 ? -34.122 -5.890 -15.977 1.00 92.44 342 CYS A C 1
ATOM 2817 O O . CYS A 1 342 ? -35.305 -6.190 -15.866 1.00 92.44 342 CYS A O 1
ATOM 2819 N N . SER A 1 343 ? -33.648 -4.684 -15.652 1.00 92.62 343 SER A N 1
ATOM 2820 C CA . SER A 1 343 ? -34.480 -3.570 -15.177 1.00 92.62 343 SER A CA 1
ATOM 2821 C C . SER A 1 343 ? -35.057 -2.697 -16.300 1.00 92.62 343 SER A C 1
ATOM 2823 O O . SER A 1 343 ? -35.702 -1.694 -16.008 1.00 92.62 343 SER A O 1
ATOM 2825 N N . GLY A 1 344 ? -34.805 -3.025 -17.574 1.00 90.81 344 GLY A N 1
ATOM 2826 C CA . GLY A 1 344 ? -35.296 -2.256 -18.725 1.00 90.81 344 GLY A CA 1
ATOM 2827 C C . GLY A 1 344 ? -34.630 -0.888 -18.923 1.00 90.81 344 GLY A C 1
ATOM 2828 O O . GLY A 1 344 ? -35.048 -0.123 -19.784 1.00 90.81 344 GLY A O 1
ATOM 2829 N N . ARG A 1 345 ? -33.575 -0.568 -18.160 1.00 89.06 345 ARG A N 1
ATOM 2830 C CA . ARG A 1 345 ? -32.800 0.682 -18.300 1.00 89.06 345 ARG A CA 1
ATOM 2831 C C . ARG A 1 345 ? -31.831 0.656 -19.484 1.00 89.06 345 ARG A C 1
ATOM 2833 O O . ARG A 1 345 ? -31.350 1.705 -19.902 1.00 89.06 345 ARG A O 1
ATOM 2840 N N . LYS A 1 346 ? -31.503 -0.533 -19.991 1.00 88.00 346 LYS A N 1
ATOM 2841 C CA . LYS A 1 346 ? -30.772 -0.750 -21.244 1.00 88.00 346 LYS A CA 1
ATOM 2842 C C . LYS A 1 346 ? -31.498 -1.791 -22.085 1.00 88.00 346 LYS A C 1
ATOM 2844 O O . LYS A 1 346 ? -31.971 -2.794 -21.558 1.00 88.00 346 LYS A O 1
ATOM 2849 N N . THR A 1 347 ? -31.523 -1.579 -23.393 1.00 85.12 347 THR A N 1
ATOM 2850 C CA . THR A 1 347 ? -31.964 -2.573 -24.372 1.00 85.12 347 THR A CA 1
ATOM 2851 C C . THR A 1 347 ? -30.797 -3.474 -24.764 1.00 85.12 347 THR A C 1
ATOM 2853 O O . THR A 1 347 ? -29.646 -3.034 -24.799 1.00 85.12 347 THR A O 1
ATOM 2856 N N . LEU A 1 348 ? -31.079 -4.743 -25.064 1.00 79.38 348 LEU A N 1
ATOM 2857 C CA . LEU A 1 348 ? -30.120 -5.594 -25.767 1.00 79.38 348 LEU A CA 1
ATOM 2858 C C . LEU A 1 348 ? -30.021 -5.076 -27.206 1.00 79.38 348 LEU A C 1
ATOM 2860 O O . LEU A 1 348 ? -31.044 -4.970 -27.881 1.00 79.38 348 LEU A O 1
ATOM 2864 N N . ASN A 1 349 ? -28.821 -4.726 -27.672 1.00 66.94 349 ASN A N 1
ATOM 2865 C CA . ASN A 1 349 ? -28.629 -4.460 -29.096 1.00 66.94 349 ASN A CA 1
ATOM 2866 C C . ASN A 1 349 ? -28.756 -5.791 -29.842 1.00 66.94 349 ASN A C 1
ATOM 2868 O O . ASN A 1 349 ? -27.900 -6.663 -29.719 1.00 66.94 349 ASN A O 1
ATOM 2872 N N . TYR A 1 350 ? -29.835 -5.937 -30.606 1.00 54.81 350 TYR A N 1
ATOM 2873 C CA . TYR A 1 350 ? -30.131 -7.100 -31.444 1.00 54.81 350 TYR A CA 1
ATOM 2874 C C . TYR A 1 350 ? -29.343 -7.106 -32.771 1.00 54.81 350 TYR A C 1
ATOM 2876 O O . TYR A 1 350 ? -29.802 -7.674 -33.756 1.00 54.81 350 TYR A O 1
ATOM 2884 N N . ASP A 1 351 ? -28.137 -6.537 -32.826 1.00 54.19 351 ASP A N 1
ATOM 2885 C CA . ASP A 1 351 ? -27.307 -6.546 -34.046 1.00 54.19 351 ASP A CA 1
ATOM 2886 C C . ASP A 1 351 ? -26.531 -7.870 -34.236 1.00 54.19 351 ASP A C 1
ATOM 2888 O O . ASP A 1 351 ? -25.407 -7.883 -34.728 1.00 54.19 351 ASP A O 1
ATOM 2892 N N . LEU A 1 352 ? -27.123 -9.006 -33.844 1.00 43.75 352 LEU A N 1
ATOM 2893 C CA . LEU A 1 352 ? -26.545 -10.352 -34.004 1.00 43.75 352 LEU A CA 1
ATOM 2894 C C . LEU A 1 352 ? -27.294 -11.235 -35.019 1.00 43.75 352 LEU A C 1
ATOM 2896 O O . LEU A 1 352 ? -27.076 -12.441 -35.059 1.00 43.75 352 LEU A O 1
ATOM 2900 N N . TRP A 1 353 ? -28.131 -10.640 -35.872 1.00 41.25 353 TRP A N 1
ATOM 2901 C CA . TRP A 1 353 ? -28.748 -11.321 -37.020 1.00 41.25 353 TRP A CA 1
ATOM 2902 C C . TRP A 1 353 ? -28.713 -10.443 -38.280 1.00 41.25 353 TRP A C 1
ATOM 2904 O O . TRP A 1 353 ? -29.757 -10.091 -38.830 1.00 41.25 353 TRP A O 1
ATOM 2914 N N . LYS A 1 354 ? -27.512 -10.061 -38.724 1.00 40.94 354 LYS A N 1
ATOM 2915 C CA . LYS A 1 354 ? -27.278 -9.568 -40.088 1.00 40.94 354 LYS A CA 1
ATOM 2916 C C . LYS A 1 354 ? -26.266 -10.439 -40.801 1.00 40.94 354 LYS A C 1
ATOM 2918 O O . LYS A 1 354 ? -25.265 -10.802 -40.146 1.00 40.94 354 LYS A O 1
#

Radius of gyration: 29.36 Å; chains: 1; bounding box: 83×38×81 Å

Foldseek 3Di:
DFQVVPVQQQVFADPPFQPPDHSRNGHQQFQDWGWTADPVGDIDIGGSVCCRVVVDDDCPVVQNAADQCFFQCNPPVPQQLQADPPFQPPDHSRRHGQCFQDWGWGQDQLRDIDTDGSVCCRVVVDDDPVLCPPDHLQLLLLQLLVVVLAVDKDAQDDDPNDTAGIADPVLLEGEEEAECVRCVPCLVVVVVSCVVSVVVVHHYEYAYEPPDDDPDPLYQYADDPPYDFLVSSLSNLVSCLVRDDPSSNVVNVVSNPDRGRDRVVSSVVCVVCGSADDQCQFCCNVPVVQQVFAPVVQQPPHHRRRDGQCFQDWGWTQDPVRDIDTGGSVCCRVVVDDDCCVVVVDPDPPPPPD

pLDDT: mean 91.22, std 8.81, range [40.94, 98.31]

Secondary structure (DSSP, 8-state):
-BGGG-HHHHTTB-TTTSTT--TTSSBTT---EEEEE-TT--EEEEEHHHHHTS-PPPTTTTTSS--TTTBHHHH-HHHHHTB-TTTTTT--TTSSBTT---EEEEE-TTS-EEEEEHHHHHTS----TGGGGS--HHHHHHHHHHHHH-S--EEEEEETTEEEEEEEGGGTEEEEEE-HHHHTT-HHHHHHHHHHHHHTT-EEEEEEETTPPPSSTT-EEE--SSS--HHHHHHHHHHHGGGS-HHHHHHHHHHHT-SS-S-HHHHHHHHHHTTSPPGGGBHHHH-HHHHHTB-TTTSTT--GGG-BTT---EEEEE-TT--EEEEEHHHHHTS----TTTTTSS----TT--

Organism: NCBI:txid408172

Sequence (354 aa):
MNLSSYPHLVKEWHPTKNGDLTPNDVTYGTSQVVWWLCPKGHSFDTSINKRTSMKTNCPYCSGRKVGQDNNLLALFPDIAKEWHPTKNKGLTPKDVTSKSDKKVWWLCPNGHSHESVVKNRTLNKSMCPDCSNQSSEPEIRILSELKWFFDEVNSRYKVDGVEIDIFLPNFNLGIEYDGKYWHKDNEDSDLKKNKFLLSQDINLIRVREHPLKSLTENDVVVRINRSLEKTDLDKVLKKIYPFVDNSTKEKINTYLRKPSFVNDELFKKYRSYFPSPFPEKSILKTHPELSEEWDYDKNYPLRPENFSYGSGNDLWWLCPKGHSYERSLNTRTSHGIGCPYCSGRKTLNYDLWK